Protein AF-A0A2U9IID8-F1 (afdb_monomer)

Structure (mmCIF, N/CA/C/O backbone):
data_AF-A0A2U9IID8-F1
#
_entry.id   AF-A0A2U9IID8-F1
#
loop_
_atom_site.group_PDB
_atom_site.id
_atom_site.type_symbol
_atom_site.label_atom_id
_atom_site.label_alt_id
_atom_site.label_comp_id
_atom_site.label_asym_id
_atom_site.label_entity_id
_atom_site.label_seq_id
_atom_site.pdbx_PDB_ins_code
_atom_site.Cartn_x
_atom_site.Cartn_y
_atom_site.Cartn_z
_atom_site.occupancy
_atom_site.B_iso_or_equiv
_atom_site.auth_seq_id
_atom_site.auth_comp_id
_atom_site.auth_asym_id
_atom_site.auth_atom_id
_atom_site.pdbx_PDB_model_num
ATOM 1 N N . MET A 1 1 ? -48.695 0.916 22.749 1.00 45.62 1 MET A N 1
ATOM 2 C CA . MET A 1 1 ? -47.803 2.057 23.081 1.00 45.62 1 MET A CA 1
ATOM 3 C C . MET A 1 1 ? -46.420 1.644 23.611 1.00 45.62 1 MET A C 1
ATOM 5 O O . MET A 1 1 ? -45.449 2.176 23.096 1.00 45.62 1 MET A O 1
ATOM 9 N N . ARG A 1 2 ? -46.274 0.676 24.539 1.00 39.97 2 ARG A N 1
ATOM 10 C CA . ARG A 1 2 ? -44.946 0.241 25.057 1.00 39.97 2 ARG A CA 1
ATOM 11 C C . ARG A 1 2 ? -44.009 -0.426 24.030 1.00 39.97 2 ARG A C 1
ATOM 13 O O . ARG A 1 2 ? -42.805 -0.228 24.104 1.00 39.97 2 ARG A O 1
ATOM 20 N N . PHE A 1 3 ? -44.540 -1.170 23.057 1.00 30.55 3 PHE A N 1
ATOM 21 C CA . PHE A 1 3 ? -43.719 -1.806 22.011 1.00 30.55 3 PHE A CA 1
ATOM 22 C C . PHE A 1 3 ? -43.076 -0.778 21.071 1.00 30.55 3 PHE A C 1
ATOM 24 O O . PHE A 1 3 ? -41.881 -0.837 20.812 1.00 30.55 3 PHE A O 1
ATOM 31 N N . PHE A 1 4 ? -43.843 0.231 20.646 1.00 31.78 4 PHE A N 1
ATOM 32 C CA . PHE A 1 4 ? -43.347 1.313 19.792 1.00 31.78 4 PHE A CA 1
ATOM 33 C C . PHE A 1 4 ? -42.272 2.162 20.483 1.00 31.78 4 PHE A C 1
ATOM 35 O O . PHE A 1 4 ? -41.324 2.588 19.832 1.00 31.78 4 PHE A O 1
ATOM 42 N N . SER A 1 5 ? -42.376 2.383 21.800 1.00 38.50 5 SER A N 1
ATOM 43 C CA . SER A 1 5 ? -41.350 3.120 22.547 1.00 38.50 5 SER A CA 1
ATOM 44 C C . SER A 1 5 ? -40.053 2.330 22.710 1.00 38.50 5 SER A C 1
ATOM 46 O O . SER A 1 5 ? -38.989 2.927 22.620 1.00 38.50 5 SER A O 1
ATOM 48 N N . VAL A 1 6 ? -40.125 1.008 22.918 1.00 41.75 6 VAL A N 1
ATOM 49 C CA . VAL A 1 6 ? -38.935 0.138 23.005 1.00 41.75 6 VAL A CA 1
ATOM 50 C C . VAL A 1 6 ? -38.262 0.024 21.637 1.00 41.75 6 VAL A C 1
ATOM 52 O O . VAL A 1 6 ? -37.064 0.264 21.529 1.00 41.75 6 VAL A O 1
ATOM 55 N N . PHE A 1 7 ? -39.053 -0.195 20.584 1.00 32.19 7 PHE A N 1
ATOM 56 C CA . PHE A 1 7 ? -38.574 -0.266 19.205 1.00 32.19 7 PHE A CA 1
ATOM 57 C C . PHE A 1 7 ? -37.964 1.064 18.734 1.00 32.19 7 PHE A C 1
ATOM 59 O O . PHE A 1 7 ? -36.899 1.087 18.128 1.00 32.19 7 PHE A O 1
ATOM 66 N N . SER A 1 8 ? -38.575 2.203 19.086 1.00 41.59 8 SER A N 1
ATOM 67 C CA . SER A 1 8 ? -38.009 3.532 18.816 1.00 41.59 8 SER A CA 1
ATOM 68 C C . SER A 1 8 ? -36.680 3.759 19.545 1.00 41.59 8 SER A C 1
ATOM 70 O O . SER A 1 8 ? -35.777 4.388 18.992 1.00 41.59 8 SER A O 1
ATOM 72 N N . LEU A 1 9 ? -36.535 3.244 20.771 1.00 51.62 9 LEU A N 1
ATOM 73 C CA . LEU A 1 9 ? -35.302 3.367 21.550 1.00 51.62 9 LEU A CA 1
ATOM 74 C C . LEU A 1 9 ? -34.178 2.497 20.975 1.00 51.62 9 LEU A C 1
ATOM 76 O O . LEU A 1 9 ? -33.043 2.959 20.880 1.00 51.62 9 LEU A O 1
ATOM 80 N N . GLU A 1 10 ? -34.493 1.271 20.554 1.00 42.72 10 GLU A N 1
ATOM 81 C CA . GLU A 1 10 ? -33.549 0.371 19.883 1.00 42.72 10 GLU A CA 1
ATOM 82 C C . GLU A 1 10 ? -33.130 0.901 18.514 1.00 42.72 10 GLU A C 1
ATOM 84 O O . GLU A 1 10 ? -31.933 0.940 18.233 1.00 42.72 10 GLU A O 1
ATOM 89 N N . ILE A 1 11 ? -34.068 1.414 17.709 1.00 51.94 11 ILE A N 1
ATOM 90 C CA . ILE A 1 11 ? -33.755 2.066 16.431 1.00 51.94 11 ILE A CA 1
ATOM 91 C C . ILE A 1 11 ? -32.861 3.283 16.649 1.00 51.94 11 ILE A C 1
ATOM 93 O O . ILE A 1 11 ? -31.859 3.418 15.958 1.00 51.94 11 ILE A O 1
ATOM 97 N N . LYS A 1 12 ? -33.157 4.154 17.624 1.00 59.59 12 LYS A N 1
ATOM 98 C CA . LYS A 1 12 ? -32.296 5.312 17.927 1.00 59.59 12 LYS A CA 1
ATOM 99 C C . LYS A 1 12 ? -30.887 4.886 18.339 1.00 59.59 12 LYS A C 1
ATOM 101 O O . LYS A 1 12 ? -29.911 5.515 17.932 1.00 59.59 12 LYS A O 1
ATOM 106 N N . ARG A 1 13 ? -30.771 3.808 19.118 1.00 64.19 13 ARG A N 1
ATOM 107 C CA . ARG A 1 13 ? -29.487 3.273 19.580 1.00 64.19 13 ARG A CA 1
ATOM 108 C C . ARG A 1 13 ? -28.684 2.659 18.431 1.00 64.19 13 ARG A C 1
ATOM 110 O O . ARG A 1 13 ? -27.509 2.981 18.284 1.00 64.19 13 ARG A O 1
ATOM 117 N N . LEU A 1 14 ? -29.324 1.862 17.576 1.00 63.16 14 LEU A N 1
ATOM 118 C CA . LEU A 1 14 ? -28.716 1.303 16.366 1.00 63.16 14 LEU A CA 1
ATOM 119 C C . LEU A 1 14 ? -28.328 2.401 15.371 1.00 63.16 14 LEU A C 1
ATOM 121 O O . LEU A 1 14 ? -27.221 2.383 14.849 1.00 63.16 14 LEU A O 1
ATOM 125 N N . PHE A 1 15 ? -29.183 3.403 15.171 1.00 68.69 15 PHE A N 1
ATOM 126 C CA . PHE A 1 15 ? -28.913 4.532 14.282 1.00 68.69 15 PHE A CA 1
ATOM 127 C C . PHE A 1 15 ? -27.682 5.328 14.726 1.00 68.69 15 PHE A C 1
ATOM 129 O O . PHE A 1 15 ? -26.812 5.620 13.911 1.00 68.69 15 PHE A O 1
ATOM 136 N N . SER A 1 16 ? -27.558 5.615 16.028 1.00 73.75 16 SER A N 1
ATOM 137 C CA . SER A 1 16 ? -26.371 6.289 16.570 1.00 73.75 16 SER A CA 1
ATOM 138 C C . SER A 1 16 ? -25.085 5.483 16.359 1.00 73.75 16 SER A C 1
ATOM 140 O O . SER A 1 16 ? -24.035 6.052 16.087 1.00 73.75 16 SER A O 1
ATOM 142 N N . LEU A 1 17 ? -25.174 4.154 16.414 1.00 77.19 17 LEU A N 1
ATOM 143 C CA . LEU A 1 17 ? -24.052 3.249 16.198 1.00 77.19 17 LEU A CA 1
ATOM 144 C C . LEU A 1 17 ? -23.648 3.208 14.719 1.00 77.19 17 LEU A C 1
ATOM 146 O O . LEU A 1 17 ? -22.472 3.383 14.409 1.00 77.19 17 LEU A O 1
ATOM 150 N N . PHE A 1 18 ? -24.613 3.066 13.807 1.00 82.94 18 PHE A N 1
ATOM 151 C CA . PHE A 1 18 ? -24.363 3.144 12.365 1.00 82.94 18 PHE A CA 1
ATOM 152 C C . PHE A 1 18 ? -23.758 4.486 11.961 1.00 82.94 18 PHE A C 1
ATOM 154 O O . PHE A 1 18 ? -22.828 4.520 11.160 1.00 82.94 18 PHE A O 1
ATOM 161 N N . PHE A 1 19 ? -24.234 5.582 12.551 1.00 87.44 19 PHE A N 1
ATOM 162 C CA . PHE A 1 19 ? -23.692 6.913 12.306 1.00 87.44 19 PHE A CA 1
ATOM 163 C C . PHE A 1 19 ? -22.214 7.023 12.711 1.00 87.44 19 PHE A C 1
ATOM 165 O O . PHE A 1 19 ? -21.408 7.545 11.946 1.00 87.44 19 PHE A O 1
ATOM 172 N N . LEU A 1 20 ? -21.827 6.480 13.870 1.00 88.12 20 LEU A N 1
ATOM 173 C CA . LEU A 1 20 ? -20.429 6.495 14.318 1.00 88.12 20 LEU A CA 1
ATOM 174 C C . LEU A 1 20 ? -19.524 5.625 13.434 1.00 88.12 20 LEU A C 1
ATOM 176 O O . LEU A 1 20 ? -18.412 6.042 13.111 1.00 88.12 20 LEU A O 1
ATOM 180 N N . ILE A 1 21 ? -20.002 4.454 12.999 1.00 89.38 21 ILE A N 1
ATOM 181 C CA . ILE A 1 21 ? -19.277 3.610 12.035 1.00 89.38 21 ILE A CA 1
ATOM 182 C C . ILE A 1 21 ? -19.110 4.353 10.703 1.00 89.38 21 ILE A C 1
ATOM 184 O O . ILE A 1 21 ? -18.014 4.381 10.149 1.00 89.38 21 ILE A O 1
ATOM 188 N N . ALA A 1 22 ? -20.163 5.010 10.212 1.00 90.94 22 ALA A N 1
ATOM 189 C CA . ALA A 1 22 ? -20.106 5.784 8.977 1.00 90.94 22 ALA A CA 1
ATOM 190 C C . ALA A 1 22 ? -19.096 6.939 9.066 1.00 90.94 22 ALA A C 1
ATOM 192 O O . ALA A 1 22 ? -18.337 7.143 8.123 1.00 90.94 22 ALA A O 1
ATOM 193 N N . ILE A 1 23 ? -19.025 7.648 10.201 1.00 92.75 23 ILE A N 1
ATOM 194 C CA . ILE A 1 23 ? -18.003 8.684 10.430 1.00 92.75 23 ILE A CA 1
ATOM 195 C C . ILE A 1 23 ? -16.596 8.084 10.377 1.00 92.75 23 ILE A C 1
ATOM 197 O O . ILE A 1 23 ? -15.721 8.636 9.716 1.00 92.75 23 ILE A O 1
ATOM 201 N N . SER A 1 24 ? -16.377 6.957 11.057 1.00 93.06 24 SER A N 1
ATOM 202 C CA . SER A 1 24 ? -15.081 6.272 11.072 1.00 93.06 24 SER A CA 1
ATOM 203 C C . SER A 1 24 ? -14.619 5.900 9.658 1.00 93.06 24 SER A C 1
ATOM 205 O O . SER A 1 24 ? -13.489 6.199 9.267 1.00 93.06 24 SER A O 1
ATOM 207 N N . ILE A 1 25 ? -15.521 5.326 8.858 1.00 93.81 25 ILE A N 1
ATOM 208 C CA . ILE A 1 25 ? -15.263 4.982 7.456 1.00 93.81 25 ILE A CA 1
ATOM 209 C C . ILE A 1 25 ? -15.004 6.241 6.623 1.00 93.81 25 ILE A C 1
ATOM 211 O O . ILE A 1 25 ? -14.035 6.280 5.871 1.00 93.81 25 ILE A O 1
ATOM 215 N N . LEU A 1 26 ? -15.829 7.281 6.769 1.00 94.00 26 LEU A N 1
ATOM 216 C CA . LEU A 1 26 ? -15.693 8.527 6.014 1.00 94.00 26 LEU A CA 1
ATOM 217 C C . LEU A 1 26 ? -14.331 9.186 6.244 1.00 94.00 26 LEU A C 1
ATOM 219 O O . LEU A 1 26 ? -13.694 9.631 5.289 1.00 94.00 26 LEU A O 1
ATOM 223 N N . VAL A 1 27 ? -13.866 9.224 7.495 1.00 92.19 27 VAL A N 1
ATOM 224 C CA . VAL A 1 27 ? -12.545 9.764 7.833 1.00 92.19 27 VAL A CA 1
ATOM 225 C C . VAL A 1 27 ? -11.443 8.913 7.206 1.00 92.19 27 VAL A C 1
ATOM 227 O O . VAL A 1 27 ? -10.535 9.468 6.593 1.00 92.19 27 VAL A O 1
ATOM 230 N N . ALA A 1 28 ? -11.540 7.584 7.289 1.00 91.38 28 ALA A N 1
ATOM 231 C CA . ALA A 1 28 ? -10.557 6.691 6.680 1.00 91.38 28 ALA A CA 1
ATOM 232 C C . ALA A 1 28 ? -10.477 6.854 5.156 1.00 91.38 28 ALA A C 1
ATOM 234 O O . ALA A 1 28 ? -9.380 6.992 4.624 1.00 91.38 28 ALA A O 1
ATOM 235 N N . VAL A 1 29 ? -11.622 6.907 4.467 1.00 90.50 29 VAL A N 1
ATOM 236 C CA . VAL A 1 29 ? -11.690 7.151 3.017 1.00 90.50 29 VAL A CA 1
ATOM 237 C C . VAL A 1 29 ? -11.086 8.509 2.672 1.00 90.50 29 VAL A C 1
ATOM 239 O O . VAL A 1 29 ? -10.240 8.585 1.788 1.00 90.50 29 VAL A O 1
ATOM 242 N N . SER A 1 30 ? -11.466 9.567 3.394 1.00 89.81 30 SER A N 1
ATOM 243 C CA . SER A 1 30 ? -10.965 10.922 3.131 1.00 89.81 30 SER A CA 1
ATOM 244 C C . SER A 1 30 ? -9.445 10.994 3.282 1.00 89.81 30 SER A C 1
ATOM 246 O O . SER A 1 30 ? -8.763 11.552 2.429 1.00 89.81 30 SER A O 1
ATOM 248 N N . LEU A 1 31 ? -8.899 10.389 4.342 1.00 86.88 31 LEU A N 1
ATOM 249 C CA . LEU A 1 31 ? -7.457 10.362 4.584 1.00 86.88 31 LEU A CA 1
ATOM 250 C C . LEU A 1 31 ? -6.710 9.464 3.595 1.00 86.88 31 LEU A C 1
ATOM 252 O O . LEU A 1 31 ? -5.600 9.794 3.199 1.00 86.88 31 LEU A O 1
ATOM 256 N N . ALA A 1 32 ? -7.304 8.348 3.174 1.00 82.19 32 ALA A N 1
ATOM 257 C CA . ALA A 1 32 ? -6.694 7.467 2.185 1.00 82.19 32 ALA A CA 1
ATOM 258 C C . ALA A 1 32 ? -6.644 8.111 0.787 1.00 82.19 32 ALA A C 1
ATOM 260 O O . ALA A 1 32 ? -5.677 7.923 0.045 1.00 82.19 32 ALA A O 1
ATOM 261 N N . GLN A 1 33 ? -7.669 8.900 0.453 1.00 80.38 33 GLN A N 1
ATOM 262 C CA . GLN A 1 33 ? -7.765 9.640 -0.805 1.00 80.38 33 GLN A CA 1
ATOM 263 C C . GLN A 1 33 ? -6.805 10.829 -0.881 1.00 80.38 33 GLN A C 1
ATOM 265 O O . GLN A 1 33 ? -6.392 11.203 -1.980 1.00 80.38 33 GLN A O 1
ATOM 270 N N . LEU A 1 34 ? -6.392 11.392 0.260 1.00 71.25 34 LEU A N 1
ATOM 271 C CA . LEU A 1 34 ? -5.311 12.374 0.287 1.00 71.25 34 LEU A CA 1
ATOM 272 C C . LEU A 1 34 ? -4.038 11.719 -0.268 1.00 71.25 34 LEU A C 1
ATOM 274 O O . LEU A 1 34 ? -3.495 10.774 0.309 1.00 71.25 34 LEU A O 1
ATOM 278 N N . HIS A 1 35 ? -3.586 12.240 -1.411 1.00 63.69 35 HIS A N 1
ATOM 279 C CA . HIS A 1 35 ? -2.421 11.766 -2.162 1.00 63.69 35 HIS A CA 1
ATOM 280 C C . HIS A 1 35 ? -2.554 10.349 -2.736 1.00 63.69 35 HIS A C 1
ATOM 282 O O . HIS A 1 35 ? -1.550 9.673 -2.917 1.00 63.69 35 HIS A O 1
ATOM 288 N N . SER A 1 36 ? -3.774 9.889 -3.048 1.00 61.84 36 SER A N 1
ATOM 289 C CA . SER A 1 36 ? -3.944 8.648 -3.815 1.00 61.84 36 SER A CA 1
ATOM 290 C C . SER A 1 36 ? -3.225 8.759 -5.164 1.00 61.84 36 SER A C 1
ATOM 292 O O . SER A 1 36 ? -3.633 9.573 -5.993 1.00 61.84 36 SER A O 1
ATOM 294 N N . PRO A 1 37 ? -2.163 7.976 -5.385 1.00 62.06 37 PRO A N 1
ATOM 295 C CA . PRO A 1 37 ? -1.395 8.061 -6.611 1.00 62.06 37 PRO A CA 1
ATOM 296 C C . PRO A 1 37 ? -2.156 7.446 -7.769 1.00 62.06 37 PRO A C 1
ATOM 298 O O . PRO A 1 37 ? -2.833 6.427 -7.610 1.00 62.06 37 PRO A O 1
ATOM 301 N N . SER A 1 38 ? -2.029 8.047 -8.946 1.00 72.75 38 SER A N 1
ATOM 302 C CA . SER A 1 38 ? -2.730 7.552 -10.124 1.00 72.75 38 SER A CA 1
ATOM 303 C C . SER A 1 38 ? -1.977 6.417 -10.820 1.00 72.75 38 SER A C 1
ATOM 305 O O . SER A 1 38 ? -2.625 5.525 -11.370 1.00 72.75 38 SER A O 1
ATOM 307 N N . PHE A 1 39 ? -0.638 6.384 -10.741 1.00 88.00 39 PHE A N 1
ATOM 308 C CA . PHE A 1 39 ? 0.168 5.286 -11.284 1.00 88.00 39 PHE A CA 1
ATOM 309 C C . PHE A 1 39 ? 1.608 5.246 -10.747 1.00 88.00 39 PHE A C 1
ATOM 311 O O . PHE A 1 39 ? 2.088 6.173 -10.111 1.00 88.00 39 PHE A O 1
ATOM 318 N N . ASN A 1 40 ? 2.300 4.146 -11.023 1.00 90.81 40 ASN A N 1
ATOM 319 C CA . ASN A 1 40 ? 3.734 3.943 -10.846 1.00 90.81 40 ASN A CA 1
ATOM 320 C C . ASN A 1 40 ? 4.326 3.464 -12.171 1.00 90.81 40 ASN A C 1
ATOM 322 O O . ASN A 1 40 ? 3.590 3.021 -13.055 1.00 90.81 40 ASN A O 1
ATOM 326 N N . ILE A 1 41 ? 5.649 3.504 -12.312 1.00 94.00 41 ILE A N 1
ATOM 327 C CA . ILE A 1 41 ? 6.312 3.038 -13.523 1.00 94.00 41 ILE A CA 1
ATOM 328 C C . ILE A 1 41 ? 7.648 2.362 -13.256 1.00 94.00 41 ILE A C 1
ATOM 330 O O . ILE A 1 41 ? 8.440 2.795 -12.423 1.00 94.00 41 ILE A O 1
ATOM 334 N N . VAL A 1 42 ? 7.915 1.315 -14.031 1.00 95.94 42 VAL A N 1
ATOM 335 C CA . VAL A 1 42 ? 9.246 0.736 -14.195 1.00 9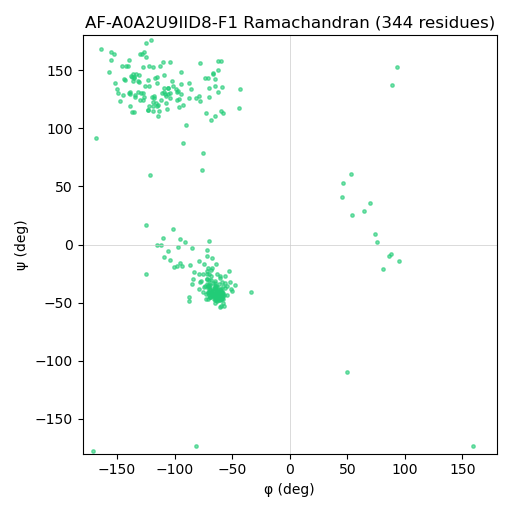5.94 42 VAL A CA 1
ATOM 336 C C . VAL A 1 42 ? 9.580 0.634 -15.673 1.00 95.94 42 VAL A C 1
ATOM 338 O O . VAL A 1 42 ? 8.692 0.491 -16.518 1.00 95.94 42 VAL A O 1
ATOM 341 N N . GLY A 1 43 ? 10.863 0.668 -15.996 1.00 95.88 43 GLY A N 1
ATOM 342 C CA . GLY A 1 43 ? 11.285 0.446 -17.361 1.00 95.88 43 GLY A CA 1
ATOM 343 C C . GLY A 1 43 ? 12.779 0.291 -17.537 1.00 95.88 43 GLY A C 1
ATOM 344 O O . GLY A 1 43 ? 13.569 0.251 -16.592 1.00 95.88 43 GLY A O 1
ATOM 345 N N . VAL A 1 44 ? 13.123 0.140 -18.802 1.00 95.31 44 VAL A N 1
ATOM 346 C CA . VAL A 1 44 ? 14.414 -0.255 -19.324 1.00 95.31 44 VAL A CA 1
ATOM 347 C C . VAL A 1 44 ? 14.745 0.643 -20.501 1.00 95.31 44 VAL A C 1
ATOM 349 O O . VAL A 1 44 ? 13.891 0.927 -21.339 1.00 95.31 44 VAL A O 1
ATOM 352 N N . ILE A 1 45 ? 16.012 1.020 -20.587 1.00 94.75 45 ILE A N 1
ATOM 353 C CA . ILE A 1 45 ? 16.614 1.676 -21.735 1.00 94.75 45 ILE A CA 1
ATOM 354 C C . ILE A 1 45 ? 17.797 0.809 -22.163 1.00 94.75 45 ILE A C 1
ATOM 356 O O . ILE A 1 45 ? 18.749 0.638 -21.399 1.00 94.75 45 ILE A O 1
ATOM 360 N N . ALA A 1 46 ? 17.726 0.245 -23.363 1.00 92.81 46 ALA A N 1
ATOM 361 C CA . ALA A 1 46 ? 18.800 -0.514 -23.982 1.00 92.81 46 ALA A CA 1
ATOM 362 C C . ALA A 1 46 ? 19.410 0.304 -25.125 1.00 92.81 46 ALA A C 1
ATOM 364 O O . ALA A 1 46 ? 18.707 0.787 -26.011 1.00 92.81 46 ALA A O 1
ATOM 365 N N . CYS A 1 47 ? 20.728 0.460 -25.102 1.00 90.56 47 CYS A N 1
ATOM 366 C CA . CYS A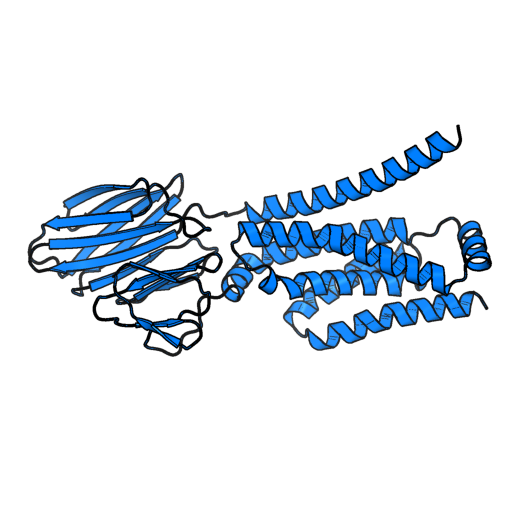 1 47 ? 21.479 1.195 -26.109 1.00 90.56 47 CYS A CA 1
ATOM 367 C C . CYS A 1 47 ? 22.235 0.220 -27.007 1.00 90.56 47 CYS A C 1
ATOM 369 O O . CYS A 1 47 ? 22.908 -0.701 -26.538 1.00 90.56 47 CYS A O 1
ATOM 371 N N . SER A 1 48 ? 22.154 0.470 -28.306 1.00 89.31 48 SER A N 1
ATOM 372 C CA . SER A 1 48 ? 22.929 -0.198 -29.347 1.00 89.31 48 SER A CA 1
ATOM 373 C C . SER A 1 48 ? 23.676 0.848 -30.177 1.00 89.31 48 SER A C 1
ATOM 375 O O . SER A 1 48 ? 23.467 2.049 -30.001 1.00 89.31 48 SER A O 1
ATOM 377 N N . SER A 1 49 ? 24.539 0.413 -31.096 1.00 85.88 49 SER A N 1
ATOM 378 C CA . SER A 1 49 ? 25.190 1.324 -32.050 1.00 85.88 49 SER A CA 1
ATOM 379 C C . SER A 1 49 ? 24.195 2.071 -32.940 1.00 85.88 49 SER A C 1
ATOM 381 O O . SER A 1 49 ? 24.495 3.180 -33.381 1.00 85.88 49 SER A O 1
ATOM 383 N N . ASP A 1 50 ? 23.025 1.471 -33.169 1.00 86.38 50 ASP A N 1
ATOM 384 C CA . ASP A 1 50 ? 22.077 1.876 -34.209 1.00 86.38 50 ASP A CA 1
ATOM 385 C C . ASP A 1 50 ? 20.853 2.607 -33.631 1.00 86.38 50 ASP A C 1
ATOM 387 O O . ASP A 1 50 ? 19.996 3.102 -34.367 1.00 86.38 50 ASP A O 1
ATOM 391 N N . GLY A 1 51 ? 20.752 2.679 -32.302 1.00 90.56 51 GLY A N 1
ATOM 392 C CA . GLY A 1 51 ? 19.690 3.403 -31.625 1.00 90.56 51 GLY A CA 1
ATOM 393 C C . GLY A 1 51 ? 19.454 2.978 -30.187 1.00 90.56 51 GLY A C 1
ATOM 394 O O . GLY A 1 51 ? 20.182 2.166 -29.605 1.00 90.56 51 GLY A O 1
ATOM 395 N N . VAL A 1 52 ? 18.394 3.555 -29.632 1.00 93.12 52 VAL A N 1
ATOM 396 C CA . VAL A 1 52 ? 17.964 3.379 -28.246 1.00 93.12 52 VAL A CA 1
ATOM 397 C C . VAL A 1 52 ? 16.592 2.717 -28.230 1.00 93.12 52 VAL A C 1
ATOM 399 O O . VAL A 1 52 ? 15.628 3.246 -28.786 1.00 93.12 52 VAL A O 1
ATOM 402 N N . GLU A 1 53 ? 16.499 1.562 -27.583 1.00 94.44 53 GLU A N 1
ATOM 403 C CA . GLU A 1 53 ? 15.250 0.861 -27.306 1.00 94.44 53 GLU A CA 1
ATOM 404 C C . GLU A 1 53 ? 14.794 1.173 -25.882 1.00 94.44 53 GLU A C 1
ATOM 406 O O . GLU A 1 53 ? 15.566 1.094 -24.928 1.00 94.44 53 GLU A O 1
ATOM 411 N N . ILE A 1 54 ? 13.528 1.539 -25.730 1.00 94.56 54 ILE A N 1
ATOM 412 C CA . ILE A 1 54 ? 12.941 1.908 -24.448 1.00 94.56 54 ILE A CA 1
ATOM 413 C C . ILE A 1 54 ? 11.686 1.077 -24.263 1.00 94.56 54 ILE A C 1
ATOM 415 O O . ILE A 1 54 ? 10.778 1.102 -25.098 1.00 94.56 54 ILE A O 1
ATOM 419 N N . VAL A 1 55 ? 11.645 0.363 -23.146 1.00 95.00 55 VAL A N 1
ATOM 420 C CA . VAL A 1 55 ? 10.521 -0.482 -22.750 1.00 95.00 55 VAL A CA 1
ATOM 421 C C . VAL A 1 55 ? 10.081 -0.059 -21.366 1.00 95.00 55 VAL A C 1
ATOM 423 O O . VAL A 1 55 ? 10.914 0.132 -20.483 1.00 95.00 55 VAL A O 1
ATOM 426 N N . GLY A 1 56 ? 8.784 0.056 -21.137 1.00 95.81 56 GLY A N 1
ATOM 427 C CA . GLY A 1 56 ? 8.284 0.338 -19.803 1.00 95.81 56 GLY A CA 1
ATOM 428 C C . GLY A 1 56 ? 6.884 -0.187 -19.572 1.00 95.81 56 GLY A C 1
ATOM 429 O O . GLY A 1 56 ? 6.154 -0.543 -20.500 1.00 95.81 56 GLY A O 1
ATOM 430 N N . TYR A 1 57 ? 6.539 -0.240 -18.294 1.00 96.06 57 TYR A N 1
ATOM 431 C CA . TYR A 1 57 ? 5.227 -0.620 -17.814 1.00 96.06 57 TYR A CA 1
ATOM 432 C C . TYR A 1 57 ? 4.801 0.353 -16.723 1.00 96.06 57 TYR A C 1
ATOM 434 O O . TYR A 1 57 ? 5.425 0.410 -15.660 1.00 96.06 57 TYR A O 1
ATOM 442 N N . GLY A 1 58 ? 3.761 1.136 -17.004 1.00 94.44 58 GLY A N 1
ATOM 443 C CA . GLY A 1 58 ? 3.081 1.950 -16.003 1.00 94.44 58 GLY A CA 1
ATOM 444 C C . GLY A 1 58 ? 1.812 1.268 -15.511 1.00 94.44 58 GLY A C 1
ATOM 445 O O . GLY A 1 58 ? 1.025 0.751 -16.303 1.00 94.44 58 GLY A O 1
ATOM 446 N N . PHE A 1 59 ? 1.617 1.255 -14.199 1.00 91.94 59 PHE A N 1
ATOM 447 C CA . PHE A 1 59 ? 0.583 0.467 -13.537 1.00 91.94 59 PHE A CA 1
ATOM 448 C C . PHE A 1 59 ? 0.016 1.186 -12.313 1.00 91.94 59 PHE A C 1
ATOM 450 O O . PHE A 1 59 ? 0.685 2.013 -11.699 1.00 91.94 59 PHE A O 1
ATOM 457 N N . ASN A 1 60 ? -1.226 0.875 -11.956 1.00 86.94 60 ASN A N 1
ATOM 458 C CA . ASN A 1 60 ? -1.910 1.425 -10.790 1.00 86.94 60 ASN A CA 1
ATOM 459 C C . ASN A 1 60 ? -1.517 0.698 -9.490 1.00 86.94 60 ASN A C 1
ATOM 461 O O . ASN A 1 60 ? -0.650 -0.179 -9.466 1.00 86.94 60 ASN A O 1
ATOM 465 N N . PHE A 1 61 ? -2.195 1.044 -8.395 1.00 79.06 61 PHE A N 1
ATOM 466 C CA . PHE A 1 61 ? -1.971 0.425 -7.091 1.00 79.06 61 PHE A CA 1
ATOM 467 C C . PHE A 1 61 ? -2.398 -1.065 -7.006 1.00 79.06 61 PHE A C 1
ATOM 469 O O . PHE A 1 61 ? -2.073 -1.746 -6.040 1.00 79.06 61 PHE A O 1
ATOM 476 N N . ASP A 1 62 ? -3.121 -1.594 -7.995 1.00 79.25 62 ASP A N 1
ATOM 477 C CA . ASP A 1 62 ? -3.467 -3.020 -8.090 1.00 79.25 62 ASP A CA 1
ATOM 478 C C . ASP A 1 62 ? -2.476 -3.797 -8.980 1.00 79.25 62 ASP A C 1
ATOM 480 O O . ASP A 1 62 ? -2.684 -4.975 -9.273 1.00 79.25 62 ASP A O 1
ATOM 484 N N . GLY A 1 63 ? -1.411 -3.145 -9.464 1.00 82.12 63 GLY A N 1
ATOM 485 C CA . GLY A 1 63 ? -0.464 -3.730 -10.418 1.00 82.12 63 GLY A CA 1
ATOM 486 C C . GLY A 1 63 ? -1.010 -3.844 -11.847 1.00 82.12 63 GLY A C 1
ATOM 487 O O . GLY A 1 63 ? -0.364 -4.450 -12.707 1.00 82.12 63 GLY A O 1
ATOM 488 N N . GLN A 1 64 ? -2.179 -3.259 -12.123 1.00 88.50 64 GLN A N 1
ATOM 489 C CA . GLN A 1 64 ? -2.828 -3.276 -13.433 1.00 88.50 64 GLN A CA 1
ATOM 490 C C . GLN A 1 64 ? -2.337 -2.118 -14.298 1.00 88.50 64 GLN A C 1
ATOM 492 O O . GLN A 1 64 ? -2.182 -0.995 -13.821 1.00 88.50 64 GLN A O 1
ATOM 497 N N . GLY A 1 65 ? -2.116 -2.382 -15.582 1.00 90.81 65 GLY A N 1
ATOM 498 C CA . GLY A 1 65 ? -1.625 -1.383 -16.522 1.00 90.81 65 GLY A CA 1
ATOM 499 C C . GLY A 1 65 ? -2.614 -0.238 -16.733 1.00 90.81 65 GLY A C 1
ATOM 500 O O . GLY A 1 65 ? -3.812 -0.473 -16.888 1.00 90.81 65 GLY A O 1
ATOM 501 N N . VAL A 1 66 ? -2.113 0.998 -16.758 1.00 92.44 66 VAL A N 1
ATOM 502 C CA . VAL A 1 66 ? -2.931 2.213 -16.938 1.00 92.44 66 VAL A CA 1
ATOM 503 C C . VAL A 1 66 ? -2.692 2.871 -18.299 1.00 92.44 66 VAL A C 1
ATOM 505 O O . VAL A 1 66 ? -1.624 2.694 -18.877 1.00 92.44 66 VAL A O 1
ATOM 508 N N . PRO A 1 67 ? -3.629 3.669 -18.833 1.00 93.56 67 PRO A N 1
ATOM 509 C CA . PRO A 1 67 ? -3.370 4.451 -20.036 1.00 93.56 67 PRO A CA 1
ATOM 510 C C . PRO A 1 67 ? -2.241 5.474 -19.830 1.00 93.56 67 PRO A C 1
ATOM 512 O O . PRO A 1 67 ? -2.255 6.226 -18.856 1.00 93.56 67 PRO A O 1
ATOM 515 N N . LEU A 1 68 ? -1.275 5.528 -20.748 1.00 94.94 68 LEU A N 1
ATOM 516 C CA . LEU A 1 68 ? -0.106 6.405 -20.674 1.00 94.94 68 LEU A CA 1
ATOM 517 C C . LEU A 1 68 ? 0.099 7.164 -21.983 1.00 94.94 68 LEU A C 1
ATOM 519 O O . LEU A 1 68 ? -0.071 6.614 -23.070 1.00 94.94 68 LEU A O 1
ATOM 523 N N . THR A 1 69 ? 0.585 8.396 -21.872 1.00 95.88 69 THR A N 1
ATOM 524 C CA . THR A 1 69 ? 1.252 9.108 -22.967 1.00 95.88 69 THR A CA 1
ATOM 525 C C . THR A 1 69 ? 2.711 9.318 -22.589 1.00 95.88 69 THR A C 1
ATOM 527 O O . THR A 1 69 ? 3.011 9.937 -21.571 1.00 95.88 69 THR A O 1
ATOM 530 N N . VAL A 1 70 ? 3.621 8.776 -23.391 1.00 96.50 70 VAL A N 1
ATOM 531 C CA . VAL A 1 70 ? 5.065 8.784 -23.151 1.00 96.50 70 VAL A CA 1
ATOM 532 C C . VAL A 1 70 ? 5.737 9.640 -24.216 1.00 96.50 70 VAL A C 1
ATOM 534 O O . VAL A 1 70 ? 5.743 9.273 -25.389 1.00 96.50 70 VAL A O 1
ATOM 537 N N . ASN A 1 71 ? 6.334 10.754 -23.805 1.00 96.38 71 ASN A N 1
ATOM 538 C CA . ASN A 1 71 ? 7.108 11.642 -24.665 1.00 96.38 71 ASN A CA 1
ATOM 539 C C . ASN A 1 71 ? 8.590 11.463 -24.354 1.00 96.38 71 ASN A C 1
ATOM 541 O O . ASN A 1 71 ? 9.042 11.749 -23.247 1.00 96.38 71 ASN A O 1
ATOM 545 N N . ILE A 1 72 ? 9.350 10.993 -25.330 1.00 95.88 72 ILE A N 1
ATOM 546 C CA . ILE A 1 72 ? 10.785 10.767 -25.204 1.00 95.88 72 ILE A CA 1
ATOM 547 C C . ILE A 1 72 ? 11.520 11.801 -26.039 1.00 95.88 72 ILE A C 1
ATOM 549 O O . ILE A 1 72 ? 11.163 12.027 -27.193 1.00 95.88 72 ILE A O 1
ATOM 553 N N . SER A 1 73 ? 12.560 12.387 -25.458 1.00 93.50 73 SER A N 1
ATOM 554 C CA . SER A 1 73 ? 13.474 13.320 -26.105 1.00 93.50 73 SER A CA 1
ATOM 555 C C . SER A 1 73 ? 14.912 12.841 -25.927 1.00 93.50 73 SER A C 1
ATOM 557 O O . SER A 1 73 ? 15.342 12.611 -24.796 1.00 93.50 73 SER A O 1
ATOM 559 N N . ILE A 1 74 ? 15.655 12.715 -27.029 1.00 92.56 74 ILE A N 1
ATOM 560 C CA . ILE A 1 74 ? 17.093 12.404 -27.046 1.00 92.56 74 ILE A CA 1
ATOM 561 C C . ILE A 1 74 ? 17.751 13.283 -28.109 1.00 92.56 74 ILE A C 1
ATOM 563 O O . ILE A 1 74 ? 17.379 13.195 -29.275 1.00 92.56 74 ILE A O 1
ATOM 567 N N . ASP A 1 75 ? 18.693 14.143 -27.714 1.00 85.25 75 ASP A N 1
ATOM 568 C CA . ASP A 1 75 ? 19.484 15.002 -28.616 1.00 85.25 75 ASP A CA 1
ATOM 569 C C . ASP A 1 75 ? 18.661 15.730 -29.703 1.00 85.25 75 ASP A C 1
ATOM 571 O O . ASP A 1 75 ? 19.047 15.827 -30.865 1.00 85.25 75 ASP A O 1
ATOM 575 N N . GLY A 1 76 ? 17.484 16.238 -29.322 1.00 81.38 76 GLY A N 1
ATOM 576 C CA . GLY A 1 76 ? 16.570 16.959 -30.217 1.00 81.38 76 GLY A CA 1
ATOM 577 C C . GLY A 1 76 ? 15.603 16.075 -31.015 1.00 81.38 76 GLY A C 1
ATOM 578 O O . GLY A 1 76 ? 14.647 16.599 -31.586 1.00 81.38 76 GLY A O 1
ATOM 579 N N . ILE A 1 77 ? 15.775 14.751 -31.014 1.00 89.31 77 ILE A N 1
ATOM 580 C CA . ILE A 1 77 ? 14.802 13.802 -31.565 1.00 89.31 77 ILE A CA 1
ATOM 581 C C . ILE A 1 77 ? 13.708 13.566 -30.531 1.00 89.31 77 ILE A C 1
ATOM 583 O O . ILE A 1 77 ? 13.985 13.180 -29.395 1.00 89.31 77 ILE A O 1
ATOM 587 N N . GLN A 1 78 ? 12.456 13.762 -30.941 1.00 91.69 78 GLN A N 1
ATOM 588 C CA . GLN A 1 78 ? 11.287 13.549 -30.097 1.00 91.69 78 GLN A CA 1
ATOM 589 C C . GLN A 1 78 ? 10.424 12.411 -30.630 1.00 91.69 78 GLN A C 1
ATOM 591 O O . GLN A 1 78 ? 10.182 12.301 -31.833 1.00 91.69 78 GLN A O 1
ATOM 596 N N . LYS A 1 79 ? 9.920 11.576 -29.722 1.00 94.44 79 LYS A N 1
ATOM 597 C CA . LYS A 1 79 ? 8.991 10.497 -30.049 1.00 94.44 79 LYS A CA 1
ATOM 598 C C . LYS A 1 79 ? 7.901 10.391 -28.997 1.00 94.44 79 LYS A C 1
ATOM 600 O O . LYS A 1 79 ? 8.189 10.323 -27.808 1.00 94.44 79 LYS A O 1
ATOM 605 N N . THR A 1 80 ? 6.654 10.353 -29.451 1.00 95.31 80 THR A N 1
ATOM 606 C CA . THR A 1 80 ? 5.479 10.167 -28.593 1.00 95.31 80 THR A CA 1
ATOM 607 C C . THR A 1 80 ? 4.930 8.758 -28.773 1.00 95.31 80 THR A C 1
ATOM 609 O O . THR A 1 80 ? 4.800 8.283 -29.901 1.00 95.31 80 THR A O 1
ATOM 612 N N . VAL A 1 81 ? 4.607 8.090 -27.669 1.00 95.81 81 VAL A N 1
ATOM 613 C CA . VAL A 1 81 ? 3.975 6.769 -27.641 1.00 95.81 81 VAL A CA 1
ATOM 614 C C . VAL A 1 81 ? 2.740 6.848 -26.759 1.00 95.81 81 VAL A C 1
ATOM 616 O O . VAL A 1 81 ? 2.811 7.330 -25.633 1.00 95.81 81 VAL A O 1
ATOM 619 N N . VAL A 1 82 ? 1.610 6.356 -27.257 1.00 94.69 82 VAL A N 1
ATOM 620 C CA . VAL A 1 82 ? 0.374 6.245 -26.479 1.00 94.69 82 VAL A CA 1
ATOM 621 C C . VAL A 1 82 ? 0.132 4.771 -26.188 1.00 94.69 82 VAL A C 1
ATOM 623 O O . VAL A 1 82 ? 0.188 3.940 -27.094 1.00 94.69 82 VAL A O 1
ATOM 626 N N . SER A 1 83 ? -0.114 4.448 -24.924 1.00 94.12 83 SER A N 1
ATOM 627 C CA . SER A 1 83 ? -0.430 3.100 -24.464 1.00 94.12 83 SER A CA 1
ATOM 628 C C . SER A 1 83 ? -1.776 3.096 -23.761 1.00 94.12 83 SER A C 1
ATOM 630 O O . SER A 1 83 ? -2.046 3.961 -22.937 1.00 94.12 83 SER A O 1
ATOM 632 N N . ASN A 1 84 ? -2.606 2.095 -24.045 1.00 92.31 84 ASN A N 1
ATOM 633 C CA . ASN A 1 84 ? -3.897 1.919 -23.373 1.00 92.31 84 ASN A CA 1
ATOM 634 C C . ASN A 1 84 ? -3.818 0.945 -22.189 1.00 92.31 84 ASN A C 1
ATOM 636 O O . ASN A 1 84 ? -4.738 0.895 -21.381 1.00 92.31 84 ASN A O 1
ATOM 640 N N . ASN A 1 85 ? -2.749 0.151 -22.101 1.00 91.62 85 ASN A N 1
ATOM 641 C CA . ASN A 1 85 ? -2.605 -0.961 -21.157 1.00 91.62 85 ASN A CA 1
ATOM 642 C C . ASN A 1 85 ? -1.342 -0.840 -20.289 1.00 91.62 85 ASN A C 1
ATOM 644 O O . ASN A 1 85 ? -0.872 -1.836 -19.745 1.00 91.62 85 ASN A O 1
ATOM 648 N N . GLY A 1 86 ? -0.732 0.342 -20.227 1.00 92.31 86 GLY A N 1
ATOM 649 C CA . GLY A 1 86 ? 0.465 0.616 -19.435 1.00 92.31 86 GLY A CA 1
ATOM 650 C C . GLY A 1 86 ? 1.780 0.182 -20.067 1.00 92.31 86 GLY A C 1
ATOM 651 O O . GLY A 1 86 ? 2.826 0.711 -19.702 1.00 92.31 86 GLY A O 1
ATOM 652 N N . THR A 1 87 ? 1.761 -0.751 -21.020 1.00 94.94 87 THR A N 1
ATOM 653 C CA . THR A 1 87 ? 2.978 -1.229 -21.688 1.00 94.94 87 THR A CA 1
ATOM 654 C C . THR A 1 87 ? 3.347 -0.336 -22.861 1.00 94.94 87 THR A C 1
ATOM 656 O O . THR A 1 87 ? 2.493 -0.001 -23.683 1.00 94.94 87 THR A O 1
ATOM 659 N N . PHE A 1 88 ? 4.617 0.031 -22.977 1.00 94.56 88 PHE A N 1
ATOM 660 C CA . PHE A 1 88 ? 5.134 0.709 -24.158 1.00 94.56 88 PHE A CA 1
ATOM 661 C C . PHE A 1 88 ? 6.497 0.150 -24.543 1.00 94.56 88 PHE A C 1
ATOM 663 O O . PHE A 1 88 ? 7.303 -0.227 -23.693 1.00 94.56 88 PHE A O 1
ATOM 670 N N . LEU A 1 89 ? 6.732 0.111 -25.848 1.00 94.75 89 LEU A N 1
ATOM 671 C CA . LEU A 1 89 ? 7.974 -0.308 -26.471 1.00 94.75 89 LEU A CA 1
ATOM 672 C C . LEU A 1 89 ? 8.246 0.653 -27.618 1.00 94.75 89 LEU A C 1
ATOM 674 O O . LEU A 1 89 ? 7.371 0.907 -28.448 1.00 94.75 89 LEU A O 1
ATOM 678 N N . THR A 1 90 ? 9.452 1.197 -27.673 1.00 94.62 90 THR A N 1
ATOM 679 C CA . THR A 1 90 ? 9.822 2.109 -28.742 1.00 94.62 90 THR A CA 1
ATOM 680 C C . THR A 1 90 ? 11.307 2.075 -29.026 1.00 94.62 90 THR A C 1
ATOM 682 O O . THR A 1 90 ? 12.127 2.049 -28.117 1.00 94.62 90 THR A O 1
ATOM 685 N N . PHE A 1 91 ? 11.639 2.112 -30.310 1.00 93.88 91 PHE A N 1
ATOM 686 C CA . PHE A 1 91 ? 13.003 2.254 -30.793 1.00 93.88 91 PHE A CA 1
ATOM 687 C C . PHE A 1 91 ? 13.198 3.641 -31.409 1.00 93.88 91 PHE A C 1
ATOM 689 O O . PHE A 1 91 ? 12.368 4.087 -32.214 1.00 93.88 91 PHE A O 1
ATOM 696 N N . ILE A 1 92 ? 14.266 4.330 -31.021 1.00 92.88 92 ILE A N 1
ATOM 697 C CA . ILE A 1 92 ? 14.664 5.631 -31.558 1.00 92.88 92 ILE A CA 1
ATOM 698 C C . ILE A 1 92 ? 15.997 5.436 -32.292 1.00 92.88 92 ILE A C 1
ATOM 700 O O . ILE A 1 92 ? 17.003 5.165 -31.633 1.00 92.88 92 ILE A O 1
ATOM 704 N N . PRO A 1 93 ? 16.018 5.542 -33.634 1.00 90.00 93 PRO A N 1
ATOM 705 C CA . PRO A 1 93 ? 17.237 5.349 -34.409 1.00 90.00 93 PRO A CA 1
ATOM 706 C C . PRO A 1 93 ? 18.177 6.542 -34.209 1.00 90.00 93 PRO A C 1
ATOM 708 O O . PRO A 1 93 ? 17.857 7.662 -34.607 1.00 90.00 93 PRO A O 1
ATOM 711 N N . ILE A 1 94 ? 19.321 6.300 -33.569 1.00 87.69 94 ILE A N 1
ATOM 712 C CA . ILE A 1 94 ? 20.370 7.289 -33.285 1.00 87.69 94 ILE A CA 1
ATOM 713 C C . ILE A 1 94 ? 21.707 6.568 -33.382 1.00 87.69 94 ILE A C 1
ATOM 715 O O . ILE A 1 94 ? 21.902 5.541 -32.737 1.00 87.69 94 ILE A O 1
ATOM 719 N N . PHE A 1 95 ? 22.637 7.114 -34.160 1.00 84.25 95 PHE A N 1
ATOM 720 C CA . PHE A 1 95 ? 23.978 6.554 -34.261 1.00 84.25 95 PHE A CA 1
ATOM 721 C C . PHE A 1 95 ? 24.822 6.964 -33.057 1.00 84.25 95 PHE A C 1
ATOM 723 O O . PHE A 1 95 ? 24.942 8.150 -32.765 1.00 84.25 95 PHE A O 1
ATOM 730 N N . PHE A 1 96 ? 25.433 5.977 -32.399 1.00 79.62 96 PHE A N 1
ATOM 731 C CA . PHE A 1 96 ? 26.309 6.170 -31.236 1.00 79.62 96 PHE A CA 1
ATOM 732 C C . PHE A 1 96 ? 25.671 6.995 -30.097 1.00 79.62 96 PHE A C 1
ATOM 734 O O . PHE A 1 96 ? 26.228 8.015 -29.698 1.00 79.62 96 PHE A O 1
ATOM 741 N N . PRO A 1 97 ? 24.551 6.538 -29.505 1.00 82.00 97 PRO A N 1
ATOM 742 C CA . PRO A 1 97 ? 23.808 7.283 -28.479 1.00 82.00 97 PRO A CA 1
ATOM 743 C C . PRO A 1 97 ? 24.526 7.389 -27.117 1.00 82.00 97 PRO A C 1
ATOM 745 O O . PRO A 1 97 ? 23.958 7.892 -26.148 1.00 82.00 97 PRO A O 1
ATOM 748 N N . ASN A 1 98 ? 25.756 6.879 -26.992 1.00 84.44 98 ASN A N 1
ATOM 749 C CA . ASN A 1 98 ? 26.496 6.915 -25.735 1.00 84.44 98 ASN A CA 1
ATOM 750 C C . ASN A 1 98 ? 26.930 8.350 -25.400 1.00 84.44 98 ASN A C 1
ATOM 752 O O . ASN A 1 98 ? 27.606 9.007 -26.185 1.00 84.44 98 ASN A O 1
ATOM 756 N N . GLY A 1 99 ? 26.590 8.804 -24.196 1.00 83.88 99 GLY A N 1
ATOM 757 C CA . GLY A 1 99 ? 26.820 10.167 -23.714 1.00 83.88 99 GLY A CA 1
ATOM 758 C C . GLY A 1 99 ? 25.625 11.104 -23.899 1.00 83.88 99 GLY A C 1
ATOM 759 O O . GLY A 1 99 ? 25.587 12.149 -23.250 1.00 83.88 99 GLY A O 1
ATOM 760 N N . SER A 1 100 ? 24.629 10.720 -24.702 1.00 88.50 100 SER A N 1
ATOM 761 C CA . SER A 1 100 ? 23.397 11.487 -24.898 1.00 88.50 100 SER A CA 1
ATOM 762 C C . SER A 1 100 ? 22.556 11.541 -23.620 1.00 88.50 100 SER A C 1
ATOM 764 O O . SER A 1 100 ? 22.512 10.583 -22.838 1.00 88.50 100 SER A O 1
ATOM 766 N N . ASN A 1 101 ? 21.854 12.657 -23.404 1.00 90.56 101 ASN A N 1
ATOM 767 C CA . ASN A 1 101 ? 20.873 12.768 -22.325 1.00 90.56 101 ASN A CA 1
ATOM 768 C C . ASN A 1 101 ? 19.493 12.392 -22.862 1.00 90.56 101 ASN A C 1
ATOM 770 O O . ASN A 1 101 ? 18.978 13.033 -23.779 1.00 90.56 101 ASN A O 1
ATOM 774 N N . ILE A 1 102 ? 18.889 11.367 -22.271 1.00 93.00 102 ILE A N 1
ATOM 775 C CA . ILE A 1 102 ? 17.508 10.995 -22.540 1.00 93.00 102 ILE A CA 1
ATOM 776 C C . ILE A 1 102 ? 16.601 11.599 -21.477 1.00 93.00 102 ILE A C 1
ATOM 778 O O . ILE A 1 102 ? 16.843 11.452 -20.278 1.00 93.00 102 ILE A O 1
ATOM 782 N N . THR A 1 103 ? 15.521 12.233 -21.921 1.00 94.88 103 THR A N 1
ATOM 783 C CA . THR A 1 103 ? 14.432 12.684 -21.056 1.00 94.88 103 THR A CA 1
ATOM 784 C C . THR A 1 103 ? 13.137 12.001 -21.477 1.00 94.88 103 THR A C 1
ATOM 786 O O . THR A 1 103 ? 12.756 12.040 -22.645 1.00 94.88 103 THR A O 1
ATOM 789 N N . ILE A 1 104 ? 12.461 11.362 -20.526 1.00 95.44 104 ILE A N 1
ATOM 790 C CA . ILE A 1 104 ? 11.196 10.656 -20.723 1.00 95.44 104 ILE A CA 1
ATOM 791 C C . ILE A 1 104 ? 10.145 11.323 -19.838 1.00 95.44 104 ILE A C 1
ATOM 793 O O . ILE A 1 104 ? 10.241 11.275 -18.613 1.00 95.44 104 ILE A O 1
ATOM 797 N N . HIS A 1 105 ? 9.142 11.934 -20.459 1.00 95.50 105 HIS A N 1
ATOM 798 C CA . HIS A 1 105 ? 7.953 12.441 -19.785 1.00 95.50 105 HIS A CA 1
ATOM 799 C C . HIS A 1 105 ? 6.832 11.424 -19.926 1.00 95.50 105 HIS A C 1
ATOM 801 O O . HIS A 1 105 ? 6.483 11.030 -21.038 1.00 95.50 105 HIS A O 1
ATOM 807 N N . ILE A 1 106 ? 6.271 10.988 -18.807 1.00 94.44 106 ILE A N 1
ATOM 808 C CA . ILE A 1 106 ? 5.246 9.951 -18.779 1.00 94.44 106 ILE A CA 1
ATOM 809 C C . ILE A 1 106 ? 4.030 10.519 -18.084 1.00 94.44 106 ILE A C 1
ATOM 811 O O . ILE A 1 106 ? 4.088 10.857 -16.906 1.00 94.44 106 ILE A O 1
ATOM 815 N N . HIS A 1 107 ? 2.946 10.628 -18.835 1.00 92.81 107 HIS A N 1
ATOM 816 C CA . HIS A 1 107 ? 1.705 11.240 -18.404 1.00 92.81 107 HIS A CA 1
ATOM 817 C C . HIS A 1 107 ? 0.620 10.177 -18.270 1.00 92.81 107 HIS A C 1
ATOM 819 O O . HIS A 1 107 ? 0.382 9.409 -19.205 1.00 92.81 107 HIS A O 1
ATOM 825 N N . SER A 1 108 ? -0.075 10.175 -17.137 1.00 89.88 108 SER A N 1
ATOM 826 C CA . SER A 1 108 ? -1.332 9.451 -16.963 1.00 89.88 108 SER A CA 1
ATOM 827 C C . SER A 1 108 ? -2.293 10.316 -16.172 1.00 89.88 108 SER A C 1
ATOM 829 O O . SER A 1 108 ? -1.926 10.853 -15.127 1.00 89.88 108 SER A O 1
ATOM 831 N N . ASN A 1 109 ? -3.526 10.451 -16.658 1.00 81.38 109 ASN A N 1
ATOM 832 C CA . ASN A 1 109 ? -4.540 11.310 -16.049 1.00 81.38 109 ASN A CA 1
ATOM 833 C C . ASN A 1 109 ? -3.991 12.730 -15.777 1.00 81.38 109 ASN A C 1
ATOM 835 O O . ASN A 1 109 ? -3.727 13.471 -16.720 1.00 81.38 109 ASN A O 1
ATOM 839 N N . ASN A 1 110 ? -3.788 13.081 -14.501 1.00 80.50 110 ASN A N 1
ATOM 840 C CA . ASN A 1 110 ? -3.293 14.385 -14.046 1.00 80.50 110 ASN A CA 1
ATOM 841 C C . ASN A 1 110 ? -1.867 14.332 -13.468 1.00 80.50 110 ASN A C 1
ATOM 843 O O . ASN A 1 110 ? -1.385 15.329 -12.933 1.00 80.50 110 ASN A O 1
ATOM 847 N N . GLU A 1 111 ? -1.194 13.185 -13.540 1.00 85.81 111 GLU A N 1
ATOM 848 C CA . GLU A 1 111 ? 0.151 12.999 -13.003 1.00 85.81 111 GLU A CA 1
ATOM 849 C C . GLU A 1 111 ? 1.176 12.870 -14.129 1.00 85.81 111 GLU A C 1
ATOM 851 O O . GLU A 1 111 ? 0.905 12.350 -15.214 1.00 85.81 111 GLU A O 1
ATOM 856 N N . THR A 1 112 ? 2.375 13.387 -13.868 1.00 89.94 112 THR A N 1
ATOM 857 C CA . THR A 1 112 ? 3.495 13.357 -14.807 1.00 89.94 112 THR A CA 1
ATOM 858 C C . THR A 1 112 ? 4.760 12.942 -14.083 1.00 89.94 112 THR A C 1
ATOM 860 O O . THR A 1 112 ? 5.154 13.590 -13.114 1.00 89.94 112 THR A O 1
ATOM 863 N N . TYR A 1 113 ? 5.433 11.919 -14.599 1.00 92.19 113 TYR A N 1
ATOM 864 C CA . TYR A 1 113 ? 6.794 11.579 -14.207 1.00 92.19 113 TYR A CA 1
ATOM 865 C C . TYR A 1 113 ? 7.786 12.056 -15.256 1.00 92.19 113 TYR A C 1
ATOM 867 O O . TYR A 1 113 ? 7.524 11.978 -16.456 1.00 92.19 113 TYR A O 1
ATOM 875 N N . VAL A 1 114 ? 8.927 12.556 -14.789 1.00 93.06 114 VAL A N 1
ATOM 876 C CA . VAL A 1 114 ? 10.031 12.998 -15.641 1.00 93.06 114 VAL A CA 1
ATOM 877 C C . VAL A 1 114 ? 11.265 12.210 -15.253 1.00 93.06 114 VAL A C 1
ATOM 879 O O . VAL A 1 114 ? 11.727 12.285 -14.119 1.00 93.06 114 VAL A O 1
ATOM 882 N N . ILE A 1 115 ? 11.796 11.459 -16.207 1.00 93.56 115 ILE A N 1
ATOM 883 C CA . ILE A 1 115 ? 12.963 10.604 -16.023 1.00 93.56 115 ILE A CA 1
ATOM 884 C C . ILE A 1 115 ? 14.061 11.167 -16.908 1.00 93.56 115 ILE A C 1
ATOM 886 O O . ILE A 1 115 ? 13.889 11.220 -18.122 1.00 93.56 115 ILE A O 1
ATOM 890 N N . SER A 1 116 ? 15.180 11.584 -16.317 1.00 92.12 116 SER A N 1
ATOM 891 C CA . SER A 1 116 ? 16.358 12.018 -17.075 1.00 92.12 116 SER A CA 1
ATOM 892 C C . SER A 1 116 ? 17.538 11.111 -16.758 1.00 92.12 116 SER A C 1
ATOM 894 O O . SER A 1 116 ? 17.886 10.924 -15.590 1.00 92.12 116 SER A O 1
ATOM 896 N N . LYS A 1 117 ? 18.154 10.537 -17.791 1.00 90.81 117 LYS A N 1
ATOM 897 C CA . LYS A 1 117 ? 19.313 9.646 -17.663 1.00 90.81 117 LYS A CA 1
ATOM 898 C C . LYS A 1 117 ? 20.362 10.006 -18.707 1.00 90.81 117 LYS A C 1
ATOM 900 O O . LYS A 1 117 ? 20.038 10.309 -19.848 1.00 90.81 117 LYS A O 1
ATOM 905 N N . ILE A 1 118 ? 21.628 9.905 -18.322 1.00 89.69 118 ILE A N 1
ATOM 906 C CA . ILE A 1 118 ? 22.744 9.948 -19.269 1.00 89.69 118 ILE A CA 1
ATOM 907 C C . ILE A 1 118 ? 22.988 8.520 -19.752 1.00 89.69 118 ILE A C 1
ATOM 909 O O . ILE A 1 118 ? 23.165 7.611 -18.936 1.00 89.69 118 ILE A O 1
ATOM 913 N N . LEU A 1 119 ? 22.998 8.322 -21.068 1.00 87.06 119 LEU A N 1
ATOM 914 C CA . LEU A 1 119 ? 23.221 7.025 -21.700 1.00 87.06 119 LEU A CA 1
ATOM 915 C C . LEU A 1 119 ? 24.707 6.654 -21.636 1.00 87.06 119 LEU A C 1
ATOM 917 O O . LEU A 1 119 ? 25.453 6.839 -22.588 1.00 87.06 119 LEU A O 1
ATOM 921 N N . SER A 1 120 ? 25.171 6.176 -20.486 1.00 82.44 120 SER A N 1
ATOM 922 C CA . SER A 1 120 ? 26.567 5.755 -20.292 1.00 82.44 120 SER A CA 1
ATOM 923 C C . SER A 1 120 ? 26.777 4.245 -20.421 1.00 82.44 120 SER A C 1
ATOM 925 O O . SER A 1 120 ? 27.902 3.800 -20.632 1.00 82.44 120 SER A O 1
ATOM 927 N N . ASN A 1 121 ? 25.704 3.460 -20.309 1.00 79.44 121 ASN A N 1
ATOM 928 C CA . ASN A 1 121 ? 25.733 2.002 -20.353 1.00 79.44 121 ASN A CA 1
ATOM 929 C C . ASN A 1 121 ? 24.843 1.481 -21.482 1.00 79.44 121 ASN A C 1
ATOM 931 O O . ASN A 1 121 ? 23.818 2.080 -21.801 1.00 79.44 121 ASN A O 1
ATOM 935 N N . ASN A 1 122 ? 25.164 0.286 -21.985 1.00 85.88 122 ASN A N 1
ATOM 936 C CA . ASN A 1 122 ? 24.339 -0.413 -22.977 1.00 85.88 122 ASN A CA 1
ATOM 937 C C . ASN A 1 122 ? 22.950 -0.792 -22.440 1.00 85.88 122 ASN A C 1
ATOM 939 O O . ASN A 1 122 ? 22.061 -1.139 -23.208 1.00 85.88 122 ASN A O 1
ATOM 943 N N . PHE A 1 123 ? 22.766 -0.777 -21.120 1.00 89.69 123 PHE A N 1
ATOM 944 C CA . PHE A 1 123 ? 21.497 -1.081 -20.487 1.00 89.69 123 PHE A CA 1
ATOM 945 C C . PHE A 1 123 ? 21.362 -0.288 -19.193 1.00 89.69 123 PHE A C 1
ATOM 947 O O . PHE A 1 123 ? 22.272 -0.300 -18.361 1.00 89.69 123 PHE A O 1
ATOM 954 N N . THR A 1 124 ? 20.228 0.378 -19.013 1.00 92.75 124 THR A N 1
ATOM 955 C CA . THR A 1 124 ? 19.868 1.042 -17.761 1.00 92.75 124 THR A CA 1
ATOM 956 C C . THR A 1 124 ? 18.407 0.780 -17.417 1.00 92.75 124 THR A C 1
ATOM 958 O O . THR A 1 124 ? 17.559 0.703 -18.300 1.00 92.75 124 THR A O 1
ATOM 961 N N . THR A 1 125 ? 18.098 0.628 -16.135 1.00 93.88 125 THR A N 1
ATOM 962 C CA . THR A 1 125 ? 16.726 0.543 -15.629 1.00 93.88 125 THR A CA 1
ATOM 963 C C . THR A 1 125 ? 16.316 1.851 -14.967 1.00 93.88 125 THR A C 1
ATOM 965 O O . THR A 1 125 ? 17.151 2.636 -14.511 1.00 93.88 125 THR A O 1
ATOM 968 N N . PHE A 1 126 ? 15.013 2.089 -14.900 1.00 93.75 126 PHE A N 1
ATOM 969 C CA . PHE A 1 126 ? 14.423 3.218 -14.193 1.00 93.75 126 PHE A CA 1
ATOM 970 C C . PHE A 1 126 ? 13.153 2.780 -13.470 1.00 93.75 126 PHE A C 1
ATOM 972 O O . PHE A 1 126 ? 12.490 1.819 -13.865 1.00 93.75 126 PHE A O 1
ATOM 979 N N . ALA A 1 127 ? 12.820 3.489 -12.399 1.00 93.38 127 ALA A N 1
ATOM 980 C CA . ALA A 1 127 ? 11.532 3.375 -11.739 1.00 93.38 127 ALA A CA 1
ATOM 981 C C . ALA A 1 127 ? 11.107 4.751 -11.248 1.00 93.38 127 ALA A C 1
ATOM 983 O O . ALA A 1 127 ? 11.937 5.496 -10.739 1.00 93.38 127 ALA A O 1
ATOM 984 N N . GLU A 1 128 ? 9.826 5.070 -11.350 1.00 91.88 128 GLU A N 1
ATOM 985 C CA . GLU A 1 128 ? 9.239 6.217 -10.667 1.00 91.88 128 GLU A CA 1
ATOM 986 C C . GLU A 1 128 ? 7.959 5.802 -9.962 1.00 91.88 128 GLU A C 1
ATOM 988 O O . GLU A 1 128 ? 7.184 4.978 -10.450 1.00 91.88 128 GLU A O 1
ATOM 993 N N . THR A 1 129 ? 7.771 6.353 -8.771 1.00 86.94 129 THR A N 1
ATOM 994 C CA . THR A 1 129 ? 6.617 6.070 -7.928 1.00 86.94 129 THR A CA 1
ATOM 995 C C . THR A 1 129 ? 6.143 7.348 -7.283 1.00 86.94 129 THR A C 1
ATOM 997 O O . THR A 1 129 ? 6.908 8.296 -7.098 1.00 86.94 129 THR A O 1
ATOM 1000 N N . SER A 1 130 ? 4.890 7.347 -6.849 1.00 76.94 130 SER A N 1
ATOM 1001 C CA . SER A 1 130 ? 4.431 8.378 -5.929 1.00 76.94 130 SER A CA 1
ATOM 1002 C C . SER A 1 130 ? 5.238 8.370 -4.628 1.00 76.94 130 SER A C 1
ATOM 1004 O O . SER A 1 130 ? 5.824 7.355 -4.233 1.00 76.94 130 SER A O 1
ATOM 1006 N N . ILE A 1 131 ? 5.223 9.514 -3.943 1.00 71.56 131 ILE A N 1
ATOM 1007 C CA . ILE A 1 131 ? 5.829 9.732 -2.625 1.00 71.56 131 ILE A CA 1
ATOM 1008 C C . ILE A 1 131 ? 5.382 8.665 -1.617 1.00 71.56 131 ILE A C 1
ATOM 1010 O O . ILE A 1 131 ? 6.184 8.265 -0.770 1.00 71.56 131 ILE A O 1
ATOM 1014 N N . ASP A 1 132 ? 4.158 8.154 -1.752 1.00 68.94 132 ASP A N 1
ATOM 1015 C CA . ASP A 1 132 ? 3.555 7.175 -0.844 1.00 68.94 132 ASP A CA 1
ATOM 1016 C C . ASP A 1 132 ? 4.114 5.748 -0.993 1.00 68.94 132 ASP A C 1
ATOM 1018 O O . ASP A 1 132 ? 3.966 4.939 -0.075 1.00 68.94 132 ASP A O 1
ATOM 1022 N N . TYR A 1 133 ? 4.808 5.440 -2.097 1.00 75.50 133 TYR A N 1
ATOM 1023 C CA . TYR A 1 133 ? 5.380 4.117 -2.363 1.00 75.50 133 TYR A CA 1
ATOM 1024 C C . TYR A 1 133 ? 6.897 4.125 -2.357 1.00 75.50 133 TYR A C 1
ATOM 1026 O O . TYR A 1 133 ? 7.549 5.138 -2.608 1.00 75.50 133 TYR A O 1
ATOM 1034 N N . SER A 1 134 ? 7.480 2.973 -2.051 1.00 77.62 134 SER A N 1
ATOM 1035 C CA . SER A 1 134 ? 8.921 2.784 -2.119 1.00 77.62 134 SER A CA 1
ATOM 1036 C C . SER A 1 134 ? 9.320 2.191 -3.463 1.00 77.62 134 SER A C 1
ATOM 1038 O O . SER A 1 134 ? 8.703 1.241 -3.948 1.00 77.62 134 SER A O 1
ATOM 1040 N N . LYS A 1 135 ? 10.408 2.725 -4.014 1.00 85.62 135 LYS A N 1
ATOM 1041 C CA . LYS A 1 135 ? 11.094 2.173 -5.175 1.00 85.62 135 LYS A CA 1
ATOM 1042 C C . LYS A 1 135 ? 12.519 1.798 -4.815 1.00 85.62 135 LYS A C 1
ATOM 1044 O O . LYS A 1 135 ? 13.133 2.396 -3.932 1.00 85.62 135 LYS A O 1
ATOM 1049 N N . LEU A 1 136 ? 13.039 0.828 -5.542 1.00 87.38 136 LEU A N 1
ATOM 1050 C CA . LEU A 1 136 ? 14.446 0.477 -5.571 1.00 87.38 136 LEU A CA 1
ATOM 1051 C C . LEU A 1 136 ? 14.920 0.699 -7.003 1.00 87.38 136 LEU A C 1
ATOM 1053 O O . LEU A 1 136 ? 14.297 0.211 -7.940 1.00 87.38 136 LEU A O 1
ATOM 1057 N N . GLU A 1 137 ? 15.994 1.458 -7.182 1.00 88.12 137 GLU A N 1
ATOM 1058 C CA . GLU A 1 137 ? 16.489 1.829 -8.505 1.00 88.12 137 GLU A CA 1
ATOM 1059 C C . GLU A 1 137 ? 18.013 1.701 -8.548 1.00 88.12 137 GLU A C 1
ATOM 1061 O O . GLU A 1 137 ? 18.737 2.437 -7.879 1.00 88.12 137 GLU A O 1
ATOM 1066 N N . TYR A 1 138 ? 18.492 0.755 -9.351 1.00 86.81 138 TYR A N 1
ATOM 1067 C CA . TYR A 1 138 ? 19.892 0.609 -9.740 1.00 86.81 138 TYR A CA 1
ATOM 1068 C C . TYR A 1 138 ? 20.013 0.696 -11.255 1.00 86.81 138 TYR A C 1
ATOM 1070 O O . TYR A 1 138 ? 19.017 0.757 -11.965 1.00 86.81 138 TYR A O 1
ATOM 1078 N N . ASN A 1 139 ? 21.243 0.661 -11.768 1.00 86.31 139 ASN A N 1
ATOM 1079 C CA . ASN A 1 139 ? 21.470 0.669 -13.212 1.00 86.31 139 ASN A CA 1
ATOM 1080 C C . ASN A 1 139 ? 20.917 -0.586 -13.900 1.00 86.31 139 ASN A C 1
ATOM 1082 O O . ASN A 1 139 ? 20.441 -0.493 -15.020 1.00 86.31 139 ASN A O 1
ATOM 1086 N N . ASN A 1 140 ? 20.978 -1.753 -13.255 1.00 89.44 140 ASN A N 1
ATOM 1087 C CA . ASN A 1 140 ? 20.647 -3.023 -13.911 1.00 89.44 140 ASN A CA 1
ATOM 1088 C C . ASN A 1 140 ? 19.334 -3.633 -13.411 1.00 89.44 140 ASN A C 1
ATOM 1090 O O . ASN A 1 140 ? 18.882 -4.623 -13.983 1.00 89.44 140 ASN A O 1
ATOM 1094 N N . ILE A 1 141 ? 18.765 -3.099 -12.329 1.00 90.69 141 ILE A N 1
ATOM 1095 C CA . ILE A 1 141 ? 17.496 -3.552 -11.771 1.00 90.69 141 ILE A CA 1
ATOM 1096 C C . ILE A 1 141 ? 16.769 -2.401 -11.096 1.00 90.69 141 ILE A C 1
ATOM 1098 O O . ILE A 1 141 ? 17.354 -1.679 -10.289 1.00 90.69 141 ILE A O 1
ATOM 1102 N N . SER A 1 142 ? 15.482 -2.285 -11.380 1.00 92.19 142 SER A N 1
ATOM 1103 C CA . SER A 1 142 ? 14.583 -1.381 -10.683 1.00 92.19 142 SER A CA 1
ATOM 1104 C C . SER A 1 142 ? 13.333 -2.141 -10.271 1.00 92.19 142 SER A C 1
ATOM 1106 O O . SER A 1 142 ? 12.838 -2.990 -11.010 1.00 92.19 142 SER A O 1
ATOM 1108 N N . MET A 1 143 ? 12.839 -1.876 -9.069 1.00 91.50 143 MET A N 1
ATOM 1109 C CA . MET A 1 143 ? 11.704 -2.571 -8.480 1.00 91.50 143 MET A CA 1
ATOM 1110 C C . MET A 1 143 ? 10.760 -1.574 -7.833 1.00 91.50 143 MET A C 1
ATOM 1112 O O . MET A 1 143 ? 11.187 -0.604 -7.205 1.00 91.50 143 MET A O 1
ATOM 1116 N N . VAL A 1 144 ? 9.476 -1.870 -7.932 1.00 89.94 144 VAL A N 1
ATOM 1117 C CA . VAL A 1 144 ? 8.419 -1.147 -7.241 1.00 89.94 144 VAL A CA 1
ATOM 1118 C C . VAL A 1 144 ? 7.484 -2.178 -6.636 1.00 89.94 144 VAL A C 1
ATOM 1120 O O . VAL A 1 144 ? 7.039 -3.093 -7.325 1.00 89.94 144 VAL A O 1
ATOM 1123 N N . TYR A 1 145 ? 7.201 -2.036 -5.347 1.00 85.94 145 TYR A N 1
ATOM 1124 C CA . TYR A 1 145 ? 6.278 -2.906 -4.632 1.00 85.94 145 TYR A CA 1
ATOM 1125 C C . TYR A 1 145 ? 4.954 -2.192 -4.400 1.00 85.94 145 TYR A C 1
ATOM 1127 O O . TYR A 1 145 ? 4.927 -1.067 -3.896 1.00 85.94 145 TYR A O 1
ATOM 1135 N N . VAL A 1 146 ? 3.866 -2.875 -4.742 1.00 80.38 146 VAL A N 1
ATOM 1136 C CA . VAL A 1 146 ? 2.505 -2.382 -4.600 1.00 80.38 146 VAL A CA 1
ATOM 1137 C C . VAL A 1 146 ? 1.571 -3.555 -4.305 1.00 80.38 146 VAL A C 1
ATOM 1139 O O . VAL A 1 146 ? 1.506 -4.497 -5.089 1.00 80.38 146 VAL A O 1
ATOM 1142 N N . LYS A 1 147 ? 0.829 -3.496 -3.191 1.00 77.00 147 LYS A N 1
ATOM 1143 C CA . LYS A 1 147 ? -0.281 -4.413 -2.867 1.00 77.00 147 LYS A CA 1
ATOM 1144 C C . LYS A 1 147 ? 0.046 -5.897 -3.103 1.00 77.00 147 LYS A C 1
ATOM 1146 O O . LYS A 1 147 ? -0.653 -6.608 -3.820 1.00 77.00 147 LYS A O 1
ATOM 1151 N N . GLY A 1 148 ? 1.147 -6.376 -2.526 1.00 75.94 148 GLY A N 1
ATOM 1152 C CA . GLY A 1 148 ? 1.556 -7.777 -2.668 1.00 75.94 148 GLY A CA 1
ATOM 1153 C C . GLY A 1 148 ? 2.183 -8.153 -4.004 1.00 75.94 148 GLY A C 1
ATOM 1154 O O . GLY A 1 148 ? 2.535 -9.315 -4.187 1.00 75.94 148 GLY A O 1
ATOM 1155 N N . ILE A 1 149 ? 2.356 -7.200 -4.917 1.00 85.81 149 ILE A N 1
ATOM 1156 C CA . ILE A 1 149 ? 2.983 -7.400 -6.217 1.00 85.81 149 ILE A CA 1
ATOM 1157 C C . ILE A 1 149 ? 4.228 -6.521 -6.297 1.00 85.81 149 ILE A C 1
ATOM 1159 O O . ILE A 1 149 ? 4.169 -5.301 -6.175 1.00 85.81 149 ILE A O 1
ATOM 1163 N N . THR A 1 150 ? 5.376 -7.138 -6.545 1.00 88.88 150 THR A N 1
ATOM 1164 C CA . THR A 1 150 ? 6.590 -6.427 -6.936 1.00 88.88 150 THR A CA 1
ATOM 1165 C C . THR A 1 150 ? 6.705 -6.450 -8.454 1.00 88.88 150 THR A C 1
ATOM 1167 O O . THR A 1 150 ? 6.810 -7.516 -9.064 1.00 88.88 150 THR A O 1
ATOM 1170 N N . VAL A 1 151 ? 6.691 -5.273 -9.071 1.00 91.56 151 VAL A N 1
ATOM 1171 C CA . VAL A 1 151 ? 6.953 -5.083 -10.499 1.00 91.56 151 VAL A CA 1
ATOM 1172 C C . VAL A 1 151 ? 8.429 -4.754 -10.678 1.00 91.56 151 VAL A C 1
ATOM 1174 O O . VAL A 1 151 ? 8.970 -3.892 -9.983 1.00 91.56 151 VAL A O 1
ATOM 1177 N N . ILE A 1 152 ? 9.093 -5.464 -11.585 1.00 92.88 152 ILE A N 1
ATOM 1178 C CA . ILE A 1 152 ? 10.549 -5.457 -11.707 1.00 92.88 152 ILE A CA 1
ATOM 1179 C C . ILE A 1 152 ? 10.932 -5.194 -13.154 1.00 92.88 152 ILE A C 1
ATOM 1181 O O . ILE A 1 152 ? 10.447 -5.870 -14.057 1.00 92.88 152 ILE A O 1
ATOM 1185 N N . ALA A 1 153 ? 11.835 -4.239 -13.346 1.00 93.88 153 ALA A N 1
ATOM 1186 C CA . ALA A 1 153 ? 12.605 -4.051 -14.563 1.00 93.88 153 ALA A CA 1
ATOM 1187 C C . ALA A 1 153 ? 14.029 -4.558 -14.318 1.00 93.88 153 ALA A C 1
ATOM 1189 O O . ALA A 1 153 ? 14.672 -4.140 -13.357 1.00 93.88 153 ALA A O 1
ATOM 1190 N N . ALA A 1 154 ? 14.532 -5.457 -15.156 1.00 93.12 154 ALA A N 1
ATOM 1191 C CA . ALA A 1 154 ? 15.837 -6.081 -14.992 1.00 93.12 154 ALA A CA 1
ATOM 1192 C C . ALA A 1 154 ? 16.603 -6.152 -16.315 1.00 93.12 154 ALA A C 1
ATOM 1194 O O . ALA A 1 154 ? 16.038 -6.331 -17.392 1.00 93.12 154 ALA A O 1
ATOM 1195 N N . SER A 1 155 ? 17.924 -6.039 -16.207 1.00 90.44 155 SER A N 1
ATOM 1196 C CA . SER A 1 155 ? 18.854 -6.285 -17.302 1.00 90.44 155 SER A CA 1
ATOM 1197 C C . SER A 1 155 ? 18.866 -7.752 -17.720 1.00 90.44 155 SER A C 1
ATOM 1199 O O . SER A 1 155 ? 18.805 -8.612 -16.845 1.00 90.44 155 SER A O 1
ATOM 1201 N N . PRO A 1 156 ? 19.091 -8.061 -19.013 1.00 86.56 156 PRO A N 1
ATOM 1202 C CA . PRO A 1 156 ? 19.359 -9.421 -19.483 1.00 86.56 156 PRO A CA 1
ATOM 1203 C C . PRO A 1 156 ? 20.508 -10.122 -18.740 1.00 86.56 156 PRO A C 1
ATOM 1205 O O . PRO A 1 156 ? 20.590 -11.348 -18.715 1.00 86.56 156 PRO A O 1
ATOM 1208 N N . SER A 1 157 ? 21.415 -9.354 -18.125 1.00 87.81 157 SER A N 1
ATOM 1209 C CA . SER A 1 157 ? 22.485 -9.890 -17.274 1.00 87.81 157 SER A CA 1
ATOM 1210 C C . SER A 1 157 ? 21.976 -10.499 -15.957 1.00 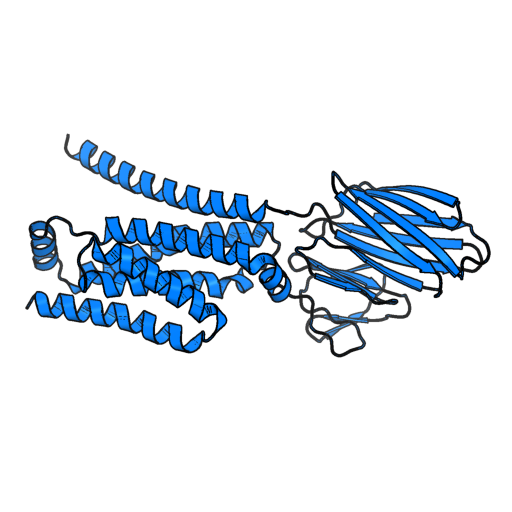87.81 157 SER A C 1
ATOM 1212 O O . SER A 1 157 ? 22.648 -11.346 -15.364 1.00 87.81 157 SER A O 1
ATOM 1214 N N . ILE A 1 158 ? 20.785 -10.107 -15.503 1.00 88.44 158 ILE A N 1
ATOM 1215 C CA . ILE A 1 158 ? 20.146 -10.590 -14.282 1.00 88.44 158 ILE A CA 1
ATOM 1216 C C . ILE A 1 158 ? 19.301 -11.811 -14.617 1.00 88.44 158 ILE A C 1
ATOM 1218 O O . ILE A 1 158 ? 18.196 -11.711 -15.135 1.00 88.44 158 ILE A O 1
ATOM 1222 N N . LYS A 1 159 ? 19.834 -12.985 -14.279 1.00 90.62 159 LYS A N 1
ATOM 1223 C CA . LYS A 1 159 ? 19.194 -14.271 -14.589 1.00 90.62 159 LYS A CA 1
ATOM 1224 C C . LYS A 1 159 ? 18.183 -14.732 -13.542 1.00 90.62 159 LYS A C 1
ATOM 1226 O O . LYS A 1 159 ? 17.397 -15.632 -13.816 1.00 90.62 159 LYS A O 1
ATOM 1231 N N . TYR A 1 160 ? 18.232 -14.177 -12.333 1.00 90.19 160 TYR A N 1
ATOM 1232 C CA . TYR A 1 160 ? 17.350 -14.569 -11.239 1.00 90.19 160 TYR A CA 1
ATOM 1233 C C . TYR A 1 160 ? 17.172 -13.443 -10.217 1.00 90.19 160 TYR A C 1
ATOM 1235 O O . TYR A 1 160 ? 18.022 -12.560 -10.082 1.00 90.19 160 TYR A O 1
ATOM 1243 N N . VAL A 1 161 ? 16.087 -13.531 -9.454 1.00 90.62 161 VAL A N 1
ATOM 1244 C CA . VAL A 1 161 ? 15.830 -12.765 -8.227 1.00 90.62 161 VAL A CA 1
ATOM 1245 C C . VAL A 1 161 ? 15.538 -13.737 -7.085 1.00 90.62 161 VAL A C 1
ATOM 1247 O O . VAL A 1 161 ? 15.237 -14.907 -7.327 1.00 90.62 161 VAL A O 1
ATOM 1250 N N . TYR A 1 162 ? 15.650 -13.282 -5.839 1.00 88.75 162 TYR A N 1
ATOM 1251 C CA . TYR A 1 162 ? 15.217 -14.082 -4.694 1.00 88.75 162 TYR A CA 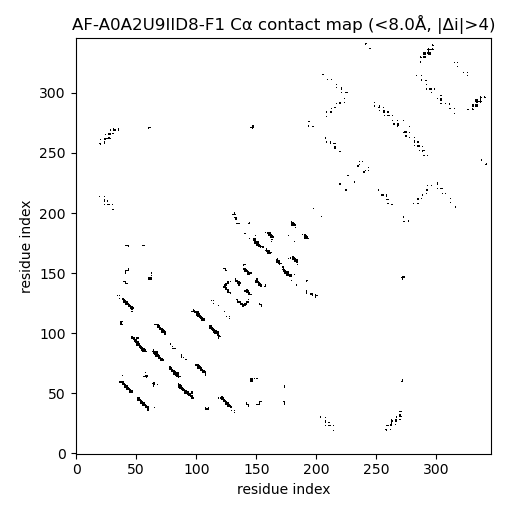1
ATOM 1252 C C . TYR A 1 162 ? 13.809 -13.674 -4.282 1.00 88.75 162 TYR A C 1
ATOM 1254 O O . TYR A 1 162 ? 13.584 -12.504 -3.989 1.00 88.75 162 TYR A O 1
ATOM 1262 N N . VAL A 1 163 ? 12.890 -14.632 -4.221 1.00 87.94 163 VAL A N 1
ATOM 1263 C CA . VAL A 1 163 ? 11.502 -14.450 -3.787 1.00 87.94 163 VAL A CA 1
ATOM 1264 C C . VAL A 1 163 ? 11.291 -15.326 -2.567 1.00 87.94 163 VAL A C 1
ATOM 1266 O O . VAL A 1 163 ? 11.499 -16.532 -2.632 1.00 87.94 163 VAL A O 1
ATOM 1269 N N . ASN A 1 164 ? 10.955 -14.731 -1.425 1.00 85.62 164 ASN A N 1
ATOM 1270 C CA . ASN A 1 164 ? 10.860 -15.461 -0.156 1.00 85.62 164 ASN A CA 1
ATOM 1271 C C . ASN A 1 164 ? 12.130 -16.255 0.226 1.00 85.62 164 ASN A C 1
ATOM 1273 O O . ASN A 1 164 ? 12.067 -17.211 0.989 1.00 85.62 164 ASN A O 1
ATOM 1277 N N . GLY A 1 165 ? 13.299 -15.840 -0.276 1.00 84.38 165 GLY A N 1
ATOM 1278 C CA . GLY A 1 165 ? 14.574 -16.538 -0.070 1.00 84.38 165 GLY A CA 1
ATOM 1279 C C . GLY A 1 165 ? 14.880 -17.635 -1.096 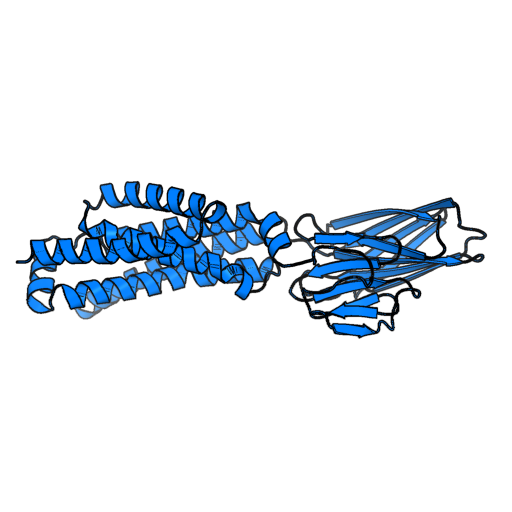1.00 84.38 165 GLY A C 1
ATOM 1280 O O . GLY A 1 165 ? 16.012 -18.114 -1.139 1.00 84.38 165 GLY A O 1
ATOM 1281 N N . GLU A 1 166 ? 13.935 -17.977 -1.969 1.00 88.88 166 GLU A N 1
ATOM 1282 C CA . GLU A 1 166 ? 14.119 -18.949 -3.046 1.00 88.88 166 GLU A CA 1
ATOM 1283 C C . GLU A 1 166 ? 14.505 -18.265 -4.360 1.00 88.88 166 GLU A C 1
ATOM 1285 O O . GLU A 1 166 ? 14.108 -17.133 -4.632 1.00 88.88 166 GLU A O 1
ATOM 1290 N N . LYS A 1 167 ? 15.302 -18.939 -5.195 1.00 91.19 167 LYS A N 1
ATOM 1291 C CA . LYS A 1 167 ? 15.710 -18.400 -6.500 1.00 91.19 167 LYS A CA 1
ATOM 1292 C C . LYS A 1 167 ? 14.581 -18.554 -7.514 1.00 91.19 167 LYS A C 1
ATOM 1294 O O . LYS A 1 167 ? 14.173 -19.672 -7.813 1.00 91.19 167 LYS A O 1
ATOM 1299 N N . MET A 1 168 ? 14.164 -17.443 -8.108 1.00 91.25 168 MET A N 1
ATOM 1300 C CA . MET A 1 168 ? 13.238 -17.404 -9.237 1.00 91.25 168 MET A CA 1
ATOM 1301 C C . MET A 1 168 ? 13.978 -16.917 -10.483 1.00 91.25 168 MET A C 1
ATOM 1303 O O . MET A 1 168 ? 14.572 -15.838 -10.470 1.00 91.25 168 MET A O 1
ATOM 1307 N N . ASN A 1 169 ? 13.943 -17.707 -11.557 1.00 91.31 169 ASN A N 1
ATOM 1308 C CA . ASN A 1 169 ? 14.571 -17.337 -12.824 1.00 91.31 169 ASN A CA 1
ATOM 1309 C C . ASN A 1 169 ? 13.799 -16.209 -13.517 1.00 91.31 169 ASN A C 1
ATOM 1311 O O . ASN A 1 169 ? 12.569 -16.173 -13.491 1.00 91.31 169 ASN A O 1
ATOM 1315 N N . VAL A 1 170 ? 14.545 -15.312 -14.156 1.00 88.81 170 VAL A N 1
ATOM 1316 C CA . VAL A 1 170 ? 14.024 -14.155 -14.883 1.00 88.81 170 VAL A CA 1
ATOM 1317 C C . VAL A 1 170 ? 14.189 -14.402 -16.377 1.00 88.81 170 VAL A C 1
ATOM 1319 O O . VAL A 1 170 ? 15.305 -14.595 -16.856 1.00 88.81 170 VAL A O 1
ATOM 1322 N N . ASN A 1 171 ? 13.072 -14.378 -17.104 1.00 84.56 171 ASN A N 1
ATOM 1323 C CA . ASN A 1 171 ? 13.033 -14.649 -18.545 1.00 84.56 171 ASN A CA 1
ATOM 1324 C C . ASN A 1 171 ? 12.610 -13.425 -19.373 1.00 84.56 171 ASN A C 1
ATOM 1326 O O . ASN A 1 171 ? 12.525 -13.513 -20.595 1.00 84.56 171 ASN A O 1
ATOM 1330 N N . SER A 1 172 ? 12.320 -12.296 -18.728 1.00 87.81 172 SER A N 1
ATOM 1331 C CA . SER A 1 172 ? 11.904 -11.059 -19.383 1.00 87.81 172 SER A CA 1
ATOM 1332 C C . SER A 1 172 ? 12.512 -9.844 -18.690 1.00 87.81 172 SER A C 1
ATOM 1334 O O . SER A 1 172 ? 12.798 -9.865 -17.494 1.00 87.81 172 SER A O 1
ATOM 1336 N N . ASN A 1 173 ? 12.682 -8.763 -19.451 1.00 90.62 173 ASN A N 1
ATOM 1337 C CA . ASN A 1 173 ? 13.242 -7.514 -18.933 1.00 90.62 173 ASN A CA 1
ATOM 1338 C C . ASN A 1 173 ? 12.271 -6.778 -18.003 1.00 90.62 173 ASN A C 1
ATOM 1340 O O . ASN A 1 173 ? 12.705 -5.969 -17.194 1.00 90.62 173 ASN A O 1
ATOM 1344 N N . ILE A 1 174 ? 10.966 -7.035 -18.123 1.00 92.31 174 ILE A N 1
ATOM 1345 C CA . ILE A 1 174 ? 9.935 -6.531 -17.214 1.00 92.31 174 ILE A CA 1
ATOM 1346 C C . ILE A 1 174 ? 9.040 -7.704 -16.817 1.00 92.31 174 ILE A C 1
ATOM 1348 O O . ILE A 1 174 ? 8.622 -8.483 -17.678 1.00 92.31 174 ILE A O 1
ATOM 1352 N N . PHE A 1 175 ? 8.777 -7.859 -15.523 1.00 92.00 175 PHE A N 1
ATOM 1353 C CA . PHE A 1 175 ? 7.941 -8.931 -14.981 1.00 92.00 175 PHE A CA 1
ATOM 1354 C C . PHE A 1 175 ? 7.335 -8.548 -13.631 1.00 92.00 175 PHE A C 1
ATOM 1356 O O . PHE A 1 175 ? 7.753 -7.587 -12.983 1.00 92.00 175 PHE A O 1
ATOM 1363 N N . THR A 1 176 ? 6.339 -9.321 -13.208 1.00 90.88 176 THR A N 1
ATOM 1364 C CA . THR A 1 176 ? 5.644 -9.159 -11.932 1.00 90.88 176 THR A CA 1
ATOM 1365 C C . THR A 1 176 ? 5.853 -10.385 -11.051 1.00 90.88 176 THR A C 1
ATOM 1367 O O . THR A 1 176 ? 5.906 -11.519 -11.527 1.00 90.88 176 THR A O 1
ATOM 1370 N N . VAL A 1 177 ? 5.980 -10.155 -9.747 1.00 88.81 177 VAL A N 1
ATOM 1371 C CA . VAL A 1 177 ? 6.122 -11.198 -8.730 1.00 88.81 177 VAL A CA 1
ATOM 1372 C C . VAL A 1 177 ? 5.113 -10.933 -7.622 1.00 88.81 177 VAL A C 1
ATOM 1374 O O . VAL A 1 177 ? 5.124 -9.859 -7.032 1.00 88.81 177 VAL A O 1
ATOM 1377 N N . GLY A 1 178 ? 4.263 -11.908 -7.303 1.00 86.69 178 GLY A N 1
ATOM 1378 C CA . GLY A 1 178 ? 3.297 -11.818 -6.201 1.00 86.69 178 GLY A CA 1
ATOM 1379 C C . GLY A 1 178 ? 3.946 -12.012 -4.827 1.00 86.69 178 GLY A C 1
ATOM 1380 O O . GLY A 1 178 ? 3.698 -13.018 -4.167 1.00 86.69 178 GLY A O 1
ATOM 1381 N N . SER A 1 179 ? 4.844 -11.112 -4.428 1.00 79.75 179 SER A N 1
ATOM 1382 C CA . SER A 1 179 ? 5.497 -11.131 -3.119 1.00 79.75 179 SER A CA 1
ATOM 1383 C C . SER A 1 179 ? 6.011 -9.743 -2.730 1.00 79.75 179 SER A C 1
ATOM 1385 O O . SER A 1 179 ? 6.447 -8.975 -3.587 1.00 79.75 179 SER A O 1
ATOM 1387 N N . ASP A 1 180 ? 6.012 -9.460 -1.427 1.00 74.44 180 ASP A N 1
ATOM 1388 C CA . ASP A 1 180 ? 6.653 -8.320 -0.752 1.00 74.44 180 ASP A CA 1
ATOM 1389 C C . ASP A 1 180 ? 8.096 -8.633 -0.288 1.00 74.44 180 ASP A C 1
ATOM 1391 O O . ASP A 1 180 ? 8.780 -7.840 0.359 1.00 74.44 180 ASP A O 1
ATOM 1395 N N . ASN A 1 181 ? 8.588 -9.835 -0.582 1.00 80.44 181 ASN A N 1
ATOM 1396 C CA . ASN A 1 181 ? 9.898 -10.315 -0.168 1.00 80.44 181 ASN A CA 1
ATOM 1397 C C . ASN A 1 181 ? 10.719 -10.679 -1.397 1.00 80.44 181 ASN A C 1
ATOM 1399 O O . ASN A 1 181 ? 11.143 -11.825 -1.575 1.00 80.44 181 ASN A O 1
ATOM 1403 N N . VAL A 1 182 ? 10.925 -9.675 -2.247 1.00 83.94 182 VAL A N 1
ATOM 1404 C CA . VAL A 1 182 ? 11.769 -9.795 -3.430 1.00 83.94 182 VAL A CA 1
ATOM 1405 C C . VAL A 1 182 ? 13.085 -9.067 -3.210 1.00 83.94 182 VAL A C 1
ATOM 1407 O O . VAL A 1 182 ? 13.108 -7.907 -2.797 1.00 83.94 182 VAL A O 1
ATOM 1410 N N . LYS A 1 183 ? 14.192 -9.761 -3.485 1.00 86.19 183 LYS A N 1
ATOM 1411 C CA . LYS A 1 183 ? 15.548 -9.216 -3.399 1.00 86.19 183 LYS A CA 1
ATOM 1412 C C . LYS A 1 183 ? 16.285 -9.340 -4.729 1.00 86.19 183 LYS A C 1
ATOM 1414 O O . LYS A 1 183 ? 16.188 -10.386 -5.385 1.00 86.19 183 LYS A O 1
ATOM 1419 N N . PRO A 1 184 ? 17.090 -8.328 -5.099 1.00 85.88 184 PRO A N 1
ATOM 1420 C CA . PRO A 1 184 ? 18.046 -8.474 -6.184 1.00 85.88 184 PRO A CA 1
ATOM 1421 C C . PRO A 1 184 ? 19.088 -9.556 -5.841 1.00 85.88 184 PRO A C 1
ATOM 1423 O O . PRO A 1 184 ? 19.322 -9.856 -4.667 1.00 85.88 184 PRO A O 1
ATOM 1426 N N . PRO A 1 185 ? 19.749 -10.152 -6.847 1.00 83.56 185 PRO A N 1
ATOM 1427 C CA . PRO A 1 185 ? 20.729 -11.216 -6.623 1.00 83.56 185 PRO A CA 1
ATOM 1428 C C . PRO A 1 185 ? 22.050 -10.731 -6.002 1.00 83.56 185 PRO A C 1
ATOM 1430 O O . PRO A 1 185 ? 22.914 -11.552 -5.693 1.00 83.56 185 PRO A O 1
ATOM 1433 N N . PHE A 1 186 ? 22.211 -9.419 -5.817 1.00 80.75 186 PHE A N 1
ATOM 1434 C CA . PHE A 1 186 ? 23.399 -8.765 -5.279 1.00 80.75 186 PHE A CA 1
ATOM 1435 C C . PHE A 1 186 ? 23.022 -7.720 -4.218 1.00 80.75 186 PHE A C 1
ATOM 1437 O O . PHE A 1 186 ? 22.003 -7.045 -4.331 1.00 80.75 186 PHE A O 1
ATOM 1444 N N . GLY A 1 187 ? 23.887 -7.564 -3.210 1.00 62.75 187 GLY A N 1
ATOM 1445 C CA . GLY A 1 187 ? 23.736 -6.582 -2.132 1.00 62.75 187 GLY A CA 1
ATOM 1446 C C . GLY A 1 187 ? 23.023 -7.108 -0.878 1.00 62.75 187 GLY A C 1
ATOM 1447 O O . GLY A 1 187 ? 22.213 -8.030 -0.924 1.00 62.75 187 GLY A O 1
ATOM 1448 N N . LYS A 1 188 ? 23.341 -6.506 0.277 1.00 56.44 188 LYS A N 1
ATOM 1449 C CA . LYS A 1 188 ? 22.554 -6.627 1.514 1.00 56.44 188 LYS A CA 1
ATOM 1450 C C . LYS A 1 188 ? 21.568 -5.465 1.536 1.00 56.44 188 LYS A C 1
ATOM 1452 O O . LYS A 1 188 ? 21.907 -4.397 2.029 1.00 56.44 188 LYS A O 1
ATOM 1457 N N . MET A 1 189 ? 20.404 -5.644 0.928 1.00 60.75 189 MET A N 1
ATOM 1458 C CA . MET A 1 189 ? 19.372 -4.608 0.889 1.00 60.75 189 MET A CA 1
ATOM 1459 C C . MET A 1 189 ? 18.132 -5.051 1.639 1.00 60.75 189 MET A C 1
ATOM 1461 O O . MET A 1 189 ? 17.762 -6.231 1.619 1.00 60.75 189 MET A O 1
ATOM 1465 N N . ASP A 1 190 ? 17.515 -4.078 2.299 1.00 56.41 190 ASP A N 1
ATOM 1466 C CA . ASP A 1 190 ? 16.207 -4.235 2.905 1.00 56.41 190 ASP A CA 1
ATOM 1467 C C . ASP A 1 190 ? 15.155 -4.345 1.799 1.00 56.41 190 ASP A C 1
ATOM 1469 O O . ASP A 1 190 ? 15.170 -3.599 0.820 1.00 56.41 190 ASP A O 1
ATOM 1473 N N . ASN A 1 191 ? 14.251 -5.309 1.945 1.00 62.81 191 ASN A N 1
ATOM 1474 C CA . ASN A 1 191 ? 13.162 -5.522 0.997 1.00 62.81 191 ASN A CA 1
ATOM 1475 C C . ASN A 1 191 ? 12.232 -4.308 0.940 1.00 62.81 191 ASN A C 1
ATOM 1477 O O . ASN A 1 191 ? 11.971 -3.670 1.964 1.00 62.81 191 ASN A O 1
ATOM 1481 N N . LEU A 1 192 ? 11.624 -4.096 -0.225 1.00 68.19 192 LEU A N 1
ATOM 1482 C CA . LEU A 1 192 ? 10.420 -3.283 -0.341 1.00 68.19 192 LEU A CA 1
ATOM 1483 C C . LEU A 1 192 ? 9.264 -4.026 0.350 1.00 68.19 192 LEU A C 1
ATOM 1485 O O . LEU A 1 192 ? 8.806 -5.038 -0.162 1.00 68.19 192 LEU A O 1
ATOM 1489 N N . LYS A 1 193 ? 8.835 -3.557 1.527 1.00 72.25 193 LYS A N 1
ATOM 1490 C CA . LYS A 1 193 ? 7.772 -4.179 2.342 1.00 72.25 193 LYS A CA 1
ATOM 1491 C C . LYS A 1 193 ? 6.700 -3.171 2.724 1.00 72.25 193 LYS A C 1
ATOM 1493 O O . LYS A 1 193 ? 6.962 -1.966 2.777 1.00 72.25 193 LYS A O 1
ATOM 1498 N N . ASP A 1 194 ? 5.553 -3.687 3.158 1.00 72.25 194 ASP A N 1
ATOM 1499 C CA . ASP A 1 194 ? 4.471 -2.914 3.779 1.00 72.25 194 ASP A CA 1
ATOM 1500 C C . ASP A 1 194 ? 4.958 -1.964 4.880 1.00 72.25 194 ASP A C 1
ATOM 1502 O O . ASP A 1 194 ? 4.439 -0.860 5.002 1.00 72.25 194 ASP A O 1
ATOM 1506 N N . SER A 1 195 ? 5.986 -2.334 5.654 1.00 74.81 195 SER A N 1
ATOM 1507 C CA . SER A 1 195 ? 6.534 -1.480 6.717 1.00 74.81 195 SER A CA 1
ATOM 1508 C C . SER A 1 195 ? 7.034 -0.124 6.208 1.00 74.81 195 SER A C 1
ATOM 1510 O O . SER A 1 195 ? 6.938 0.870 6.925 1.00 74.81 195 SER A O 1
ATOM 1512 N N . GLN A 1 196 ? 7.540 -0.057 4.974 1.00 77.25 196 GLN A N 1
ATOM 1513 C CA . GLN A 1 196 ? 7.983 1.200 4.374 1.00 77.25 196 GLN A CA 1
ATOM 1514 C C . GLN A 1 196 ? 6.792 2.060 3.934 1.00 77.25 196 GLN A C 1
ATOM 1516 O O . GLN A 1 196 ? 6.795 3.268 4.169 1.00 77.25 196 GLN A O 1
ATOM 1521 N N . ILE A 1 197 ? 5.754 1.440 3.360 1.00 77.31 197 ILE A N 1
ATOM 1522 C CA . ILE A 1 197 ? 4.502 2.121 2.988 1.00 77.31 197 ILE A CA 1
ATOM 1523 C C . ILE A 1 197 ? 3.810 2.659 4.249 1.00 77.31 197 ILE A C 1
ATOM 1525 O O . ILE A 1 197 ? 3.397 3.818 4.290 1.00 77.31 197 ILE A O 1
ATOM 1529 N N . ILE A 1 198 ? 3.755 1.850 5.311 1.00 80.62 198 ILE A N 1
ATOM 1530 C CA . ILE A 1 198 ? 3.252 2.233 6.636 1.00 80.62 198 ILE A CA 1
ATOM 1531 C C . ILE A 1 198 ? 4.054 3.408 7.199 1.00 80.62 198 ILE A C 1
ATOM 1533 O O . ILE A 1 198 ? 3.458 4.373 7.666 1.00 80.62 198 ILE A O 1
ATOM 1537 N N . GLY A 1 199 ? 5.389 3.362 7.128 1.00 80.38 199 GLY A N 1
ATOM 1538 C CA . GLY A 1 199 ? 6.252 4.448 7.597 1.00 80.38 199 GLY A CA 1
ATOM 1539 C C . GLY A 1 199 ? 5.974 5.775 6.888 1.00 80.38 199 GLY A C 1
ATOM 1540 O O . GLY A 1 199 ? 5.865 6.810 7.542 1.00 80.38 199 GLY A O 1
ATOM 1541 N N . LYS A 1 200 ? 5.773 5.742 5.566 1.00 80.19 200 LYS A N 1
ATOM 1542 C CA . LYS A 1 200 ? 5.416 6.924 4.762 1.00 80.19 200 LYS A CA 1
ATOM 1543 C C . LYS A 1 200 ? 4.027 7.474 5.093 1.00 80.19 200 LYS A C 1
ATOM 1545 O O . LYS A 1 200 ? 3.824 8.682 5.082 1.00 80.19 200 LYS A O 1
ATOM 1550 N N . ASN A 1 201 ? 3.090 6.596 5.446 1.00 82.69 201 ASN A N 1
ATOM 1551 C CA . ASN A 1 201 ? 1.696 6.941 5.727 1.00 82.69 201 ASN A CA 1
ATOM 1552 C C . ASN A 1 201 ? 1.369 7.019 7.231 1.00 82.69 201 ASN A C 1
ATOM 1554 O O . ASN A 1 201 ? 0.195 7.063 7.610 1.00 82.69 201 ASN A O 1
ATOM 1558 N N . ILE A 1 202 ? 2.382 7.046 8.104 1.00 82.69 202 ILE A N 1
ATOM 1559 C CA . ILE A 1 202 ? 2.195 6.868 9.550 1.00 82.69 202 ILE A CA 1
ATOM 1560 C C . ILE A 1 202 ? 1.284 7.933 10.164 1.00 82.69 202 ILE A C 1
ATOM 1562 O O . ILE A 1 202 ? 0.446 7.616 11.004 1.00 82.69 202 ILE A O 1
ATOM 1566 N N . TYR A 1 203 ? 1.381 9.184 9.709 1.00 83.50 203 TYR A N 1
ATOM 1567 C CA . TYR A 1 203 ? 0.547 10.275 10.212 1.00 83.50 203 TYR A CA 1
ATOM 1568 C C . TYR A 1 203 ? -0.937 10.058 9.903 1.00 83.50 203 TYR A C 1
ATOM 1570 O O . TYR A 1 203 ? -1.776 10.278 10.774 1.00 83.50 203 TYR A O 1
ATOM 1578 N N . TYR A 1 204 ? -1.264 9.548 8.713 1.00 87.19 204 TYR A N 1
ATOM 1579 C CA . TYR A 1 204 ? -2.641 9.225 8.338 1.00 87.19 204 TYR A CA 1
ATOM 1580 C C . TYR A 1 204 ? -3.186 8.051 9.156 1.00 87.19 204 TYR A C 1
ATOM 1582 O O . TYR A 1 204 ? -4.308 8.116 9.660 1.00 87.19 204 TYR A O 1
ATOM 1590 N N . ILE A 1 205 ? -2.365 7.015 9.365 1.00 86.94 205 ILE A N 1
ATOM 1591 C CA . ILE A 1 205 ? -2.712 5.872 10.221 1.00 86.94 205 ILE A CA 1
ATOM 1592 C C . ILE A 1 205 ? -3.002 6.350 11.651 1.00 86.94 205 ILE A C 1
ATOM 1594 O O . ILE A 1 205 ? -4.018 5.974 12.238 1.00 86.94 205 ILE A O 1
ATOM 1598 N N . LEU A 1 206 ? -2.161 7.229 12.203 1.00 83.38 206 LEU A N 1
ATOM 1599 C CA . LEU A 1 206 ? -2.365 7.807 13.533 1.00 83.38 206 LEU A CA 1
ATOM 1600 C C . LEU A 1 206 ? -3.641 8.643 13.617 1.00 83.38 206 LEU A C 1
ATOM 1602 O O . LEU A 1 206 ? -4.358 8.545 14.611 1.00 83.38 206 LEU A O 1
ATOM 1606 N N . SER A 1 207 ? -3.954 9.434 12.589 1.00 86.94 207 SER A N 1
ATOM 1607 C CA . SER A 1 207 ? -5.210 10.185 12.540 1.00 86.94 207 SER A CA 1
ATOM 1608 C C . SER A 1 207 ? -6.424 9.255 12.577 1.00 86.94 207 SER A C 1
ATOM 1610 O O . SER A 1 207 ? -7.335 9.497 13.364 1.00 86.94 207 SER A O 1
ATOM 1612 N N . ILE A 1 208 ? -6.412 8.150 11.823 1.00 91.06 208 ILE A N 1
ATOM 1613 C CA . ILE A 1 208 ? -7.498 7.154 11.832 1.00 91.06 208 ILE A CA 1
ATOM 1614 C C . ILE A 1 208 ? -7.645 6.512 13.211 1.00 91.06 208 ILE A C 1
ATOM 1616 O O . ILE A 1 208 ? -8.752 6.431 13.747 1.00 91.06 208 ILE A O 1
ATOM 1620 N N . ILE A 1 209 ? -6.534 6.086 13.814 1.00 89.56 209 ILE A N 1
ATOM 1621 C CA . ILE A 1 209 ? -6.533 5.499 15.159 1.00 89.56 209 ILE A CA 1
ATOM 1622 C C . ILE A 1 209 ? -7.070 6.508 16.177 1.00 89.56 209 ILE A C 1
ATOM 1624 O O . ILE A 1 209 ? -7.941 6.164 16.971 1.00 89.56 209 ILE A O 1
ATOM 1628 N N . GLY A 1 210 ? -6.610 7.759 16.128 1.00 85.50 210 GLY A N 1
ATOM 1629 C CA . GLY A 1 210 ? -7.066 8.828 17.013 1.00 85.50 210 GLY A CA 1
ATOM 1630 C C . GLY A 1 210 ? -8.563 9.107 16.875 1.00 85.50 210 GLY A C 1
ATOM 1631 O O . GLY A 1 210 ? -9.273 9.186 17.879 1.00 85.50 210 GLY A O 1
ATOM 1632 N N . THR A 1 211 ? -9.079 9.176 15.644 1.00 89.50 211 THR A N 1
ATOM 1633 C CA . THR A 1 211 ? -10.520 9.305 15.387 1.00 89.50 211 THR A CA 1
ATOM 1634 C C . THR A 1 211 ? -11.288 8.120 15.962 1.00 89.50 211 THR A C 1
ATOM 1636 O O . THR A 1 211 ? -12.267 8.316 16.683 1.00 89.50 211 THR A O 1
ATOM 1639 N N . ASN A 1 212 ? -10.825 6.894 15.718 1.00 91.62 212 ASN A N 1
ATOM 1640 C CA . ASN A 1 212 ? -11.458 5.692 16.250 1.00 91.62 212 ASN A CA 1
ATOM 1641 C C . ASN A 1 212 ? -11.453 5.676 17.783 1.00 91.62 212 ASN A C 1
ATOM 1643 O O . ASN A 1 212 ? -12.469 5.341 18.387 1.00 91.62 212 ASN A O 1
ATOM 1647 N N . MET A 1 213 ? -10.356 6.086 18.428 1.00 89.06 213 MET A N 1
ATOM 1648 C CA . MET A 1 213 ? -10.281 6.225 19.886 1.00 89.06 213 MET A CA 1
ATOM 1649 C C . MET A 1 213 ? -11.294 7.255 20.400 1.00 89.06 213 MET A C 1
ATOM 1651 O O . MET A 1 213 ? -11.989 6.997 21.383 1.00 89.06 213 MET A O 1
ATOM 1655 N N . GLY A 1 214 ? -11.446 8.388 19.709 1.00 86.06 214 GLY A N 1
ATOM 1656 C CA . GLY A 1 214 ? -12.463 9.393 20.022 1.00 86.06 214 GLY A CA 1
ATOM 1657 C C . GLY A 1 214 ? -13.888 8.837 19.938 1.00 86.06 214 GLY A C 1
ATOM 1658 O O . GLY A 1 214 ? -14.674 8.995 20.872 1.00 86.06 214 GLY A O 1
ATOM 1659 N N . LEU A 1 215 ? -14.212 8.113 18.864 1.00 89.88 215 LEU A N 1
ATOM 1660 C CA . LEU A 1 215 ? -15.527 7.487 18.677 1.00 89.88 215 LEU A CA 1
ATOM 1661 C C . LEU A 1 215 ? -15.801 6.404 19.732 1.00 89.88 215 LEU A C 1
ATOM 1663 O O . LEU A 1 215 ? -16.883 6.367 20.321 1.00 89.88 215 LEU A O 1
ATOM 1667 N N . VAL A 1 216 ? -14.802 5.570 20.039 1.00 87.38 216 VAL A N 1
ATOM 1668 C CA . VAL A 1 216 ? -14.867 4.573 21.119 1.00 87.38 216 VAL A CA 1
ATOM 1669 C C . VAL A 1 216 ? -15.085 5.251 22.473 1.00 87.38 216 VAL A C 1
ATOM 1671 O O . VAL A 1 216 ? -15.906 4.779 23.254 1.00 87.38 216 VAL A O 1
ATOM 1674 N N . SER A 1 217 ? -14.426 6.381 22.741 1.00 83.62 217 SER A N 1
ATOM 1675 C CA . SER A 1 217 ? -14.648 7.183 23.951 1.00 83.62 217 SER A CA 1
ATOM 1676 C C . SER A 1 217 ? -16.072 7.717 24.063 1.00 83.62 217 SER A C 1
ATOM 1678 O O . SER A 1 217 ? -16.662 7.654 25.140 1.00 83.62 217 SER A O 1
ATOM 1680 N N . ILE A 1 218 ? -16.647 8.220 22.968 1.00 81.69 218 ILE A N 1
ATOM 1681 C CA . ILE A 1 218 ? -18.034 8.708 22.943 1.00 81.69 218 ILE A CA 1
ATOM 1682 C C . ILE A 1 218 ? -18.992 7.567 23.299 1.00 81.69 218 ILE A C 1
ATOM 1684 O O . ILE A 1 218 ? -19.871 7.726 24.148 1.00 81.69 218 ILE A O 1
ATOM 1688 N N . ILE A 1 219 ? -18.789 6.386 22.712 1.00 80.56 219 ILE A N 1
ATOM 1689 C CA . ILE A 1 219 ? -19.590 5.201 23.034 1.00 80.56 219 ILE A CA 1
ATOM 1690 C C . ILE A 1 219 ? -19.386 4.783 24.479 1.00 80.56 219 ILE A C 1
ATOM 1692 O O . ILE A 1 219 ? -20.371 4.550 25.174 1.00 80.56 219 ILE A O 1
ATOM 1696 N N . ALA A 1 220 ? -18.141 4.721 24.951 1.00 77.69 220 ALA A N 1
ATOM 1697 C CA . ALA A 1 220 ? -17.829 4.376 26.329 1.00 77.69 220 ALA A CA 1
ATOM 1698 C C . ALA A 1 220 ? -18.535 5.330 27.294 1.00 77.69 220 ALA A C 1
ATOM 1700 O O . ALA A 1 220 ? -19.159 4.878 28.250 1.00 77.69 220 ALA A O 1
ATOM 1701 N N . TYR A 1 221 ? -18.525 6.634 27.007 1.00 74.25 221 TYR A N 1
ATOM 1702 C CA . TYR A 1 221 ? -19.248 7.622 27.791 1.00 74.25 221 TYR A CA 1
ATOM 1703 C C . TYR A 1 221 ? -20.739 7.293 27.848 1.00 74.25 221 TYR A C 1
ATOM 1705 O O . TYR A 1 221 ? -21.270 7.153 28.938 1.00 74.25 221 TYR A O 1
ATOM 1713 N N . PHE A 1 222 ? -21.437 7.083 26.732 1.00 72.06 222 PHE A N 1
ATOM 1714 C CA . PHE A 1 222 ? -22.879 6.788 26.777 1.00 72.06 222 PHE A CA 1
ATOM 1715 C C . PHE A 1 222 ? -23.219 5.387 27.310 1.00 72.06 222 PHE A C 1
ATOM 1717 O O . PHE A 1 222 ? -24.272 5.190 27.910 1.00 72.06 222 PHE A O 1
ATOM 1724 N N . TYR A 1 223 ? -22.343 4.406 27.108 1.00 71.75 223 TYR A N 1
ATOM 1725 C CA . TYR A 1 223 ? -22.573 3.005 27.464 1.00 71.75 223 TYR A CA 1
ATOM 1726 C C . TYR A 1 223 ? -22.220 2.689 28.929 1.00 71.75 223 TYR A C 1
ATOM 1728 O O . TYR A 1 223 ? -22.863 1.851 29.585 1.00 71.75 223 TYR A O 1
ATOM 1736 N N . LEU A 1 224 ? -21.194 3.369 29.449 1.00 65.69 224 LEU A N 1
ATOM 1737 C CA . LEU A 1 224 ? -20.696 3.245 30.818 1.00 65.69 224 LEU A CA 1
ATOM 1738 C C . LEU A 1 224 ? -21.186 4.381 31.720 1.00 65.69 224 LEU A C 1
ATOM 1740 O O . LEU A 1 224 ? -21.204 4.192 32.937 1.00 65.69 224 LEU A O 1
ATOM 1744 N N . SER A 1 225 ? -21.634 5.522 31.169 1.00 56.44 225 SER A N 1
ATOM 1745 C CA . SER A 1 225 ? -22.305 6.539 31.984 1.00 56.44 225 SER A CA 1
ATOM 1746 C C . SER A 1 225 ? -23.534 5.942 32.650 1.00 56.44 225 SER A C 1
ATOM 1748 O O . SER A 1 225 ? -24.298 5.139 32.113 1.00 56.44 225 SER A O 1
ATOM 1750 N N . VAL A 1 226 ? -23.624 6.295 33.919 1.00 49.88 226 VAL A N 1
ATOM 1751 C CA . VAL A 1 226 ? -24.461 5.668 34.920 1.00 49.88 226 VAL A CA 1
ATOM 1752 C C . VAL A 1 226 ? -25.925 5.880 34.534 1.00 49.88 226 VAL A C 1
ATOM 1754 O O . VAL A 1 226 ? -26.436 6.994 34.643 1.00 49.88 226 VAL A O 1
ATOM 1757 N N . PHE A 1 227 ? -26.623 4.804 34.143 1.00 46.31 227 PHE A N 1
ATOM 1758 C CA . PHE A 1 227 ? -28.070 4.711 34.376 1.00 46.31 227 PHE A CA 1
ATOM 1759 C C . PHE A 1 227 ? -28.325 5.201 35.803 1.00 46.31 227 PHE A C 1
ATOM 1761 O O . PHE A 1 227 ? -27.567 4.786 36.682 1.00 46.31 227 PHE A O 1
ATOM 1768 N N . PRO A 1 228 ? -29.323 6.065 36.064 1.00 45.84 228 PRO A N 1
ATOM 1769 C CA . PRO A 1 228 ? -29.511 6.691 37.374 1.00 45.84 228 PRO A CA 1
ATOM 1770 C C . PRO A 1 228 ? -29.335 5.641 38.479 1.00 45.84 228 PRO A C 1
ATOM 1772 O O . PRO A 1 228 ? -30.062 4.650 38.468 1.00 45.84 228 PRO A O 1
ATOM 1775 N N . ARG A 1 229 ? -28.324 5.824 39.356 1.00 50.16 229 ARG A N 1
ATOM 1776 C CA . ARG A 1 229 ? -27.704 4.801 40.244 1.00 50.16 229 ARG A CA 1
ATOM 1777 C C . ARG A 1 229 ? -28.657 3.715 40.767 1.00 50.16 229 ARG A C 1
ATOM 1779 O O . ARG A 1 229 ? -28.318 2.540 40.745 1.00 50.16 229 ARG A O 1
ATOM 1786 N N . ARG A 1 230 ? -29.880 4.098 41.144 1.00 48.34 230 ARG A N 1
ATOM 1787 C CA . ARG A 1 230 ? -30.948 3.199 41.611 1.00 48.34 230 ARG A CA 1
ATOM 1788 C C . ARG A 1 230 ? -31.322 2.065 40.645 1.00 48.34 230 ARG A C 1
ATOM 1790 O O . ARG A 1 230 ? -31.631 0.975 41.108 1.00 48.34 230 ARG A O 1
ATOM 1797 N N . GLN A 1 231 ? -31.326 2.293 39.331 1.00 50.19 231 GLN A N 1
ATOM 1798 C CA . GLN A 1 231 ? -31.667 1.254 38.349 1.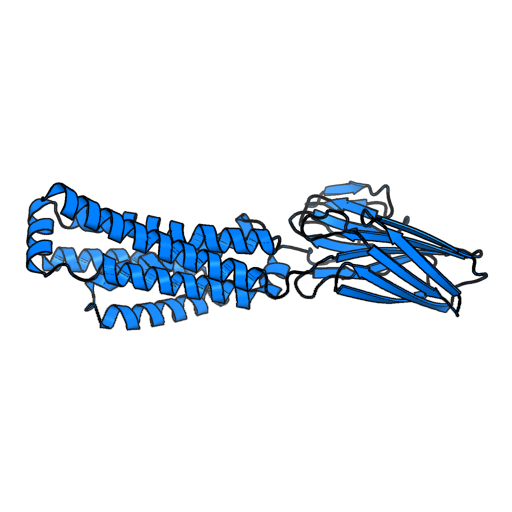00 50.19 231 GLN A CA 1
ATOM 1799 C C . GLN A 1 231 ? -30.534 0.237 38.178 1.00 50.19 231 GLN A C 1
ATOM 1801 O O . GLN A 1 231 ? -30.802 -0.953 38.046 1.00 50.19 231 GLN A O 1
ATOM 1806 N N . LEU A 1 232 ? -29.276 0.687 38.230 1.00 58.50 232 LEU A N 1
ATOM 1807 C CA . LEU A 1 232 ? -28.105 -0.189 38.152 1.00 58.50 232 LEU A CA 1
ATOM 1808 C C . LEU A 1 232 ? -27.955 -1.044 39.409 1.00 58.50 232 LEU A C 1
ATOM 1810 O O . LEU A 1 232 ? -27.715 -2.235 39.267 1.00 58.50 232 LEU A O 1
ATOM 1814 N N . ASP A 1 233 ? -28.187 -0.486 40.600 1.00 56.66 233 ASP A N 1
ATOM 1815 C CA . ASP A 1 233 ? -28.191 -1.258 41.851 1.00 56.66 233 ASP A CA 1
ATOM 1816 C C . ASP A 1 233 ? -29.250 -2.367 41.825 1.00 56.66 233 ASP A C 1
ATOM 1818 O O . ASP A 1 233 ? -28.975 -3.499 42.212 1.00 56.66 233 ASP A O 1
ATOM 1822 N N . LEU A 1 234 ? -30.453 -2.071 41.318 1.00 57.16 234 LEU A N 1
ATOM 1823 C CA . LEU A 1 234 ? -31.511 -3.068 41.127 1.00 57.16 234 LEU A CA 1
ATOM 1824 C C . LEU A 1 234 ? -31.094 -4.158 40.133 1.00 57.16 234 LEU A C 1
ATOM 1826 O O . LEU A 1 234 ? -31.247 -5.341 40.421 1.00 57.16 234 LEU A O 1
ATOM 1830 N N . ILE A 1 235 ? -30.530 -3.777 38.986 1.00 59.50 235 ILE A N 1
ATOM 1831 C CA . ILE A 1 235 ? -30.083 -4.724 37.957 1.00 59.50 235 ILE A CA 1
ATOM 1832 C C . ILE A 1 235 ? -28.914 -5.580 38.475 1.00 59.50 235 ILE A C 1
ATOM 1834 O O . ILE A 1 235 ? -28.936 -6.799 38.314 1.00 59.50 235 ILE A O 1
ATOM 1838 N N . PHE A 1 236 ? -27.940 -4.987 39.170 1.00 65.31 236 PHE A N 1
ATOM 1839 C CA . PHE A 1 236 ? -26.828 -5.700 39.803 1.00 65.31 236 PHE A CA 1
ATOM 1840 C C . PHE A 1 236 ? -27.285 -6.642 40.911 1.00 65.31 236 PHE A C 1
ATOM 1842 O O . PHE A 1 236 ? -26.760 -7.750 41.010 1.00 65.31 236 PHE A O 1
ATOM 1849 N N . ARG A 1 237 ? -28.289 -6.250 41.699 1.00 60.38 237 ARG A N 1
ATOM 1850 C CA . ARG A 1 237 ? -28.876 -7.092 42.746 1.00 60.38 237 ARG A CA 1
ATOM 1851 C C . ARG A 1 237 ? -29.674 -8.269 42.169 1.00 60.38 237 ARG A C 1
ATOM 1853 O O . ARG A 1 237 ? -29.710 -9.321 42.794 1.00 60.38 237 ARG A O 1
ATOM 1860 N N . VAL A 1 238 ? -30.279 -8.116 40.986 1.00 63.41 238 VAL A N 1
ATOM 1861 C CA . VAL A 1 238 ? -31.091 -9.162 40.330 1.00 63.41 238 VAL A CA 1
ATOM 1862 C C . VAL A 1 238 ? -30.254 -10.109 39.461 1.00 63.41 238 VAL A C 1
ATOM 1864 O O . VAL A 1 238 ? -30.442 -11.319 39.525 1.00 63.41 238 VAL A O 1
ATOM 1867 N N . ALA A 1 239 ? -29.334 -9.592 38.644 1.00 66.44 239 ALA A N 1
ATOM 1868 C CA . ALA A 1 239 ? -28.567 -10.399 37.686 1.00 66.44 239 ALA A CA 1
ATOM 1869 C C . ALA A 1 239 ? -27.116 -10.681 38.121 1.00 66.44 239 ALA A C 1
ATOM 1871 O O . ALA A 1 239 ? -26.473 -11.567 37.556 1.00 66.44 239 ALA A O 1
ATOM 1872 N N . GLY A 1 240 ? -26.608 -9.978 39.136 1.00 66.94 240 GLY A N 1
ATOM 1873 C CA . GLY A 1 240 ? -25.252 -10.134 39.659 1.00 66.94 240 GLY A CA 1
ATOM 1874 C C . GLY A 1 240 ? -24.220 -9.247 38.955 1.00 66.94 240 GLY A C 1
ATOM 1875 O O . GLY A 1 240 ? -24.181 -9.142 37.726 1.00 66.94 240 GLY A O 1
ATOM 1876 N N . VAL A 1 241 ? -23.334 -8.639 39.752 1.00 68.69 241 VAL A N 1
ATOM 1877 C CA . VAL A 1 241 ? -22.272 -7.719 39.298 1.00 68.69 241 VAL A CA 1
ATOM 1878 C C . VAL A 1 241 ? -21.387 -8.346 38.220 1.00 68.69 241 VAL A C 1
ATOM 1880 O O . VAL A 1 241 ? -21.126 -7.716 37.199 1.00 68.69 241 VAL A O 1
ATOM 1883 N N . SER A 1 242 ? -20.992 -9.610 38.396 1.00 67.38 242 SER A N 1
ATOM 1884 C CA . SER A 1 242 ? -20.117 -10.323 37.459 1.00 67.38 242 SER A CA 1
ATOM 1885 C C . SER A 1 242 ? -20.721 -10.483 36.065 1.00 67.38 242 SER A C 1
ATOM 1887 O O . SER A 1 242 ? -20.054 -10.180 35.077 1.00 67.38 242 SER A O 1
ATOM 1889 N N . LYS A 1 243 ? -21.991 -10.898 35.965 1.00 69.31 243 LYS A N 1
ATOM 1890 C CA . LYS A 1 243 ? -22.659 -11.125 34.673 1.00 69.31 243 LYS A CA 1
ATOM 1891 C C . LYS A 1 243 ? -22.833 -9.828 33.889 1.00 69.31 243 LYS A C 1
ATOM 1893 O O . LYS A 1 243 ? -22.568 -9.795 32.690 1.00 69.31 243 LYS A O 1
ATOM 1898 N N . ILE A 1 244 ? -23.242 -8.754 34.561 1.00 69.69 244 ILE A N 1
ATOM 1899 C CA . ILE A 1 244 ? -23.452 -7.451 33.916 1.00 69.69 244 ILE A CA 1
ATOM 1900 C C . ILE A 1 244 ? -22.120 -6.820 33.511 1.00 69.69 244 ILE A C 1
ATOM 1902 O O . ILE A 1 244 ? -22.022 -6.272 32.415 1.00 69.69 244 ILE A O 1
ATOM 1906 N N . TYR A 1 245 ? -21.094 -6.918 34.362 1.00 69.44 245 TYR A N 1
ATOM 1907 C CA . TYR A 1 245 ? -19.759 -6.419 34.042 1.00 69.44 245 TYR A CA 1
ATOM 1908 C C . TYR A 1 245 ? -19.203 -7.139 32.803 1.00 69.44 245 TYR A C 1
ATOM 1910 O O . TYR A 1 245 ? -18.939 -6.503 31.786 1.00 69.44 245 TYR A O 1
ATOM 1918 N N . LEU A 1 246 ? -19.173 -8.476 32.801 1.00 69.62 246 LEU A N 1
ATOM 1919 C CA . LEU A 1 246 ? -18.705 -9.245 31.642 1.00 69.62 246 LEU A CA 1
ATOM 1920 C C . LEU A 1 246 ? -19.525 -8.971 30.372 1.00 69.62 246 LEU A C 1
ATOM 1922 O O . LEU A 1 246 ? -18.951 -8.752 29.310 1.00 69.62 246 LEU A O 1
ATOM 1926 N N . SER A 1 247 ? -20.856 -8.907 30.466 1.00 72.00 247 SER A N 1
ATOM 1927 C CA . SER A 1 247 ? -21.718 -8.588 29.318 1.00 72.00 247 SER A CA 1
ATOM 1928 C C . SER A 1 247 ? -21.394 -7.219 28.708 1.00 72.00 247 SER A C 1
ATOM 1930 O O . SER A 1 247 ? -21.295 -7.086 27.483 1.00 72.00 247 SER A O 1
ATOM 1932 N N . LYS A 1 248 ? -21.166 -6.205 29.552 1.00 72.81 248 LYS A N 1
ATOM 1933 C CA . LYS A 1 248 ? -20.766 -4.870 29.100 1.00 72.81 248 LYS A CA 1
ATOM 1934 C C . LYS A 1 248 ? -19.366 -4.854 28.489 1.00 72.81 248 LYS A C 1
ATOM 1936 O O . LYS A 1 248 ? -19.172 -4.167 27.492 1.00 72.81 248 LYS A O 1
ATOM 1941 N N . LEU A 1 249 ? -18.424 -5.610 29.052 1.00 76.75 249 LEU A N 1
ATOM 1942 C CA . LEU A 1 249 ? -17.073 -5.760 28.510 1.00 76.75 249 LEU A CA 1
ATOM 1943 C C . LEU A 1 249 ? -17.117 -6.335 27.087 1.00 76.75 249 LEU A C 1
ATOM 1945 O O . LEU A 1 249 ? -16.581 -5.725 26.166 1.00 76.75 249 LEU A O 1
ATOM 1949 N N . PHE A 1 250 ? -17.810 -7.463 26.890 1.00 74.56 250 PHE A N 1
ATOM 1950 C CA . PHE A 1 250 ? -17.942 -8.091 25.570 1.00 74.56 250 PHE A CA 1
ATOM 1951 C C . PHE A 1 250 ? -18.641 -7.179 24.562 1.00 74.56 250 PHE A C 1
ATOM 1953 O O . PHE A 1 250 ? -18.183 -7.045 23.430 1.00 74.56 250 PHE A O 1
ATOM 1960 N N . SER A 1 251 ? -19.713 -6.506 24.981 1.00 78.56 251 SER A N 1
ATOM 1961 C CA . SER A 1 251 ? -20.418 -5.555 24.117 1.00 78.56 251 SER A CA 1
ATOM 1962 C C . SER A 1 251 ? -19.507 -4.403 23.690 1.00 78.56 251 SER A C 1
ATOM 1964 O O . SER A 1 251 ? -19.497 -4.036 22.520 1.00 78.56 251 SER A O 1
ATOM 1966 N N . MET A 1 252 ? -18.715 -3.854 24.617 1.00 79.69 252 MET A N 1
ATOM 1967 C CA . MET A 1 252 ? -17.771 -2.777 24.320 1.00 79.69 252 MET A CA 1
ATOM 1968 C C . MET A 1 252 ? -16.700 -3.230 23.320 1.00 79.69 252 MET A C 1
ATOM 1970 O O . MET A 1 252 ? -16.431 -2.517 22.361 1.00 79.69 252 MET A O 1
ATOM 1974 N N . LEU A 1 253 ? -16.155 -4.440 23.485 1.00 83.38 253 LEU A N 1
ATOM 1975 C CA . LEU A 1 253 ? -15.178 -5.013 22.554 1.00 83.38 253 LEU A CA 1
ATOM 1976 C C . LEU A 1 253 ? -15.743 -5.163 21.136 1.00 83.38 253 LEU A C 1
ATOM 1978 O O . LEU A 1 253 ? -15.089 -4.768 20.172 1.00 83.38 253 LEU A O 1
ATOM 1982 N N . ILE A 1 254 ? -16.967 -5.683 21.005 1.00 85.94 254 ILE A N 1
ATOM 1983 C CA . ILE A 1 254 ? -17.641 -5.821 19.705 1.00 85.94 254 ILE A CA 1
ATOM 1984 C C . ILE A 1 254 ? -17.842 -4.445 19.057 1.00 85.94 254 ILE A C 1
ATOM 1986 O O . ILE A 1 254 ? -17.566 -4.276 17.872 1.00 85.94 254 ILE A O 1
ATOM 1990 N N . LEU A 1 255 ? -18.278 -3.448 19.832 1.00 86.00 255 LEU A N 1
ATOM 1991 C CA . LEU A 1 255 ? -18.480 -2.082 19.340 1.00 86.00 255 LEU A CA 1
ATOM 1992 C C . LEU A 1 255 ? -17.175 -1.439 18.870 1.00 86.00 255 LEU A C 1
ATOM 1994 O O . LEU A 1 255 ? -17.147 -0.812 17.815 1.00 86.00 255 LEU A O 1
ATOM 1998 N N . THR A 1 256 ? -16.091 -1.622 19.623 1.00 88.88 256 THR A N 1
ATOM 1999 C CA . THR A 1 256 ? -14.766 -1.146 19.228 1.00 88.88 256 THR A CA 1
ATOM 2000 C C . THR A 1 256 ? -14.331 -1.768 17.910 1.00 88.88 256 THR A C 1
ATOM 2002 O O . THR A 1 256 ? -13.913 -1.029 17.024 1.00 88.88 256 THR A O 1
ATOM 2005 N N . LEU A 1 257 ? -14.487 -3.085 17.750 1.00 90.31 257 LEU A N 1
ATOM 2006 C CA . LEU A 1 257 ? -14.147 -3.781 16.508 1.00 90.31 257 LEU A CA 1
ATOM 2007 C C . LEU A 1 257 ? -14.987 -3.297 15.322 1.00 90.31 257 LEU A C 1
ATOM 2009 O O . LEU A 1 257 ? -14.440 -3.082 14.246 1.00 90.31 257 LEU A O 1
ATOM 2013 N N . LEU A 1 258 ? -16.289 -3.072 15.511 1.00 90.38 258 LEU A N 1
ATOM 2014 C CA . LEU A 1 258 ? -17.172 -2.569 14.453 1.00 90.38 258 LEU A CA 1
ATOM 2015 C C . LEU A 1 258 ? -16.800 -1.161 13.965 1.00 90.38 258 LEU A C 1
ATOM 2017 O O . LEU A 1 258 ? -17.109 -0.815 12.830 1.00 90.38 258 LEU A O 1
ATOM 2021 N N . ILE A 1 259 ? -16.145 -0.353 14.798 1.00 90.06 259 ILE A N 1
ATOM 2022 C CA . ILE A 1 259 ? -15.676 0.990 14.427 1.00 90.06 259 ILE A CA 1
ATOM 2023 C C . ILE A 1 259 ? -14.288 0.914 13.804 1.00 90.06 259 ILE A C 1
ATOM 2025 O O . ILE A 1 259 ? -14.042 1.496 12.751 1.00 90.06 259 ILE A O 1
ATOM 2029 N N . SER A 1 260 ? -13.367 0.202 14.451 1.00 91.88 260 SER A N 1
ATOM 2030 C CA . SER A 1 260 ? -11.965 0.212 14.047 1.00 91.88 260 SER A CA 1
ATOM 2031 C C . SER A 1 260 ? -11.677 -0.671 12.840 1.00 91.88 260 SER A C 1
ATOM 2033 O O . SER A 1 260 ? -10.877 -0.279 11.996 1.00 91.88 260 SER A O 1
ATOM 2035 N N . LEU A 1 261 ? -12.310 -1.841 12.729 1.00 91.94 261 LEU A N 1
ATOM 2036 C CA . LEU A 1 261 ? -12.006 -2.793 11.662 1.00 91.94 261 LEU A CA 1
ATOM 2037 C C . LEU A 1 261 ? -12.360 -2.247 10.274 1.00 91.94 261 LEU A C 1
ATOM 2039 O O . LEU A 1 261 ? -11.472 -2.262 9.425 1.00 91.94 261 LEU A O 1
ATOM 2043 N N . PRO A 1 262 ? -13.574 -1.717 10.016 1.00 92.06 262 PRO A N 1
ATOM 2044 C CA . PRO A 1 262 ? -13.916 -1.232 8.681 1.00 92.06 262 PRO A CA 1
ATOM 2045 C C . PRO A 1 262 ? -13.052 -0.046 8.250 1.00 92.06 262 PRO A C 1
ATOM 2047 O O . PRO A 1 262 ? -12.590 -0.011 7.116 1.00 92.06 262 PRO A O 1
ATOM 2050 N N . SER A 1 263 ? -12.790 0.906 9.149 1.00 93.69 263 SER A N 1
ATOM 2051 C CA . SER A 1 263 ? -11.971 2.082 8.831 1.00 93.69 263 SER A CA 1
ATOM 2052 C C . SER A 1 263 ? -10.520 1.724 8.532 1.00 93.69 263 SER A C 1
ATOM 2054 O O . SER A 1 263 ? -9.975 2.165 7.522 1.00 93.69 263 SER A O 1
ATOM 2056 N N . ILE A 1 264 ? -9.903 0.889 9.370 1.00 91.69 264 ILE A N 1
ATOM 2057 C CA . ILE A 1 264 ? -8.518 0.448 9.178 1.00 91.69 264 ILE A CA 1
ATOM 2058 C C . ILE A 1 264 ? -8.399 -0.433 7.922 1.00 91.69 264 ILE A C 1
ATOM 2060 O O . ILE A 1 264 ? -7.457 -0.260 7.150 1.00 91.69 264 ILE A O 1
ATOM 2064 N N . ALA A 1 265 ? -9.370 -1.319 7.672 1.00 90.50 265 ALA A N 1
ATOM 2065 C CA . ALA A 1 265 ? -9.388 -2.171 6.485 1.00 90.50 265 ALA A CA 1
ATOM 2066 C C . ALA A 1 265 ? -9.523 -1.365 5.188 1.00 90.50 265 ALA A C 1
ATOM 2068 O O . ALA A 1 265 ? -8.762 -1.586 4.253 1.00 90.50 265 ALA A O 1
ATOM 2069 N N . ILE A 1 266 ? -10.444 -0.398 5.144 1.00 90.06 266 ILE A N 1
ATOM 2070 C CA . ILE A 1 266 ? -10.641 0.458 3.967 1.00 90.06 266 IL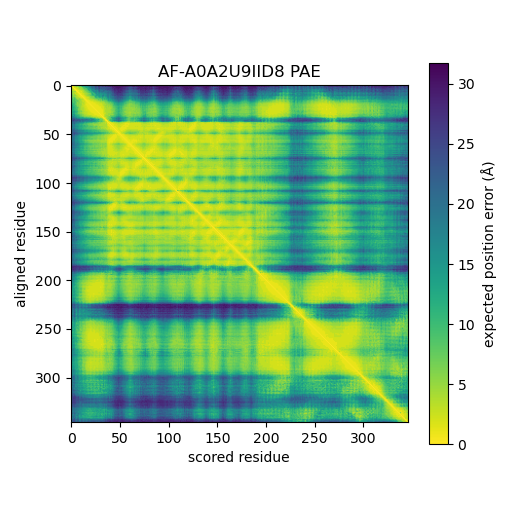E A CA 1
ATOM 2071 C C . ILE A 1 266 ? -9.390 1.292 3.686 1.00 90.06 266 ILE A C 1
ATOM 2073 O O . ILE A 1 266 ? -8.976 1.407 2.535 1.00 90.06 266 ILE A O 1
ATOM 2077 N N . PHE A 1 267 ? -8.758 1.843 4.724 1.00 88.75 267 PHE A N 1
ATOM 2078 C CA . PHE A 1 267 ? -7.512 2.585 4.552 1.00 88.75 267 PHE A CA 1
ATOM 2079 C C . PHE A 1 267 ? -6.394 1.710 3.974 1.00 88.75 267 PHE A C 1
ATOM 2081 O O . PHE A 1 267 ? -5.720 2.119 3.030 1.00 88.75 267 PHE A O 1
ATOM 2088 N N . ALA A 1 268 ? -6.212 0.506 4.521 1.00 86.31 268 ALA A N 1
ATOM 2089 C CA . ALA A 1 268 ? -5.199 -0.426 4.044 1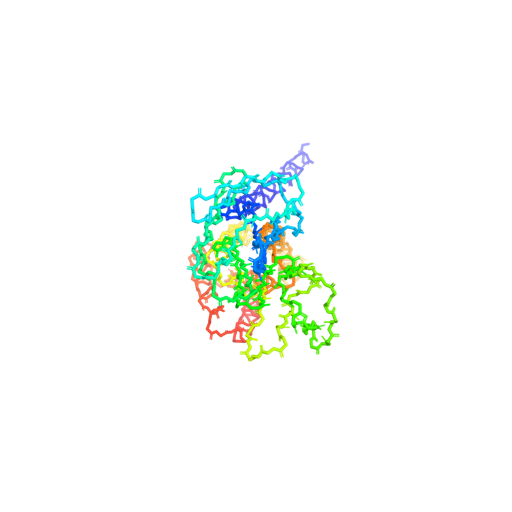.00 86.31 268 ALA A CA 1
ATOM 2090 C C . ALA A 1 268 ? -5.449 -0.857 2.595 1.00 86.31 268 ALA A C 1
ATOM 2092 O O . ALA A 1 268 ? -4.512 -0.863 1.803 1.00 86.31 268 ALA A O 1
ATOM 2093 N N . GLU A 1 269 ? -6.705 -1.123 2.231 1.00 84.75 269 GLU A N 1
ATOM 2094 C CA . GLU A 1 269 ? -7.085 -1.494 0.867 1.00 84.75 269 GLU A CA 1
ATOM 2095 C C . GLU A 1 269 ? -6.750 -0.382 -0.139 1.00 84.75 269 GLU A C 1
ATOM 2097 O O . GLU A 1 269 ? -6.148 -0.655 -1.176 1.00 84.75 269 GLU A O 1
ATOM 2102 N N . ILE A 1 270 ? -7.070 0.877 0.188 1.00 81.88 270 ILE A N 1
ATOM 2103 C CA . ILE A 1 270 ? -6.800 2.032 -0.686 1.00 81.88 270 ILE A CA 1
ATOM 2104 C C . ILE A 1 270 ? -5.294 2.316 -0.796 1.00 81.88 270 ILE A C 1
ATOM 2106 O O . ILE A 1 270 ? -4.810 2.665 -1.869 1.00 81.88 270 ILE A O 1
ATOM 2110 N N . LYS A 1 271 ? -4.529 2.164 0.294 1.00 79.19 271 LYS A N 1
ATOM 2111 C CA . LYS A 1 271 ? -3.070 2.383 0.283 1.00 79.19 271 LYS A CA 1
ATOM 2112 C C . LYS A 1 271 ? -2.266 1.156 -0.176 1.00 79.19 271 LYS A C 1
ATOM 2114 O O . LYS A 1 271 ? -1.048 1.258 -0.310 1.00 79.19 271 LYS A O 1
ATOM 2119 N N . GLY A 1 272 ? -2.914 0.023 -0.456 1.00 75.00 272 GLY A N 1
ATOM 2120 C CA . GLY A 1 272 ? -2.259 -1.203 -0.922 1.00 75.00 272 GLY A CA 1
ATOM 2121 C C . GLY A 1 272 ? -1.403 -1.895 0.146 1.00 75.00 272 GLY A C 1
ATOM 2122 O O . GLY A 1 272 ? -0.340 -2.421 -0.173 1.00 75.00 272 GLY A O 1
ATOM 2123 N N . ILE A 1 273 ? -1.843 -1.863 1.406 1.00 79.50 273 ILE A N 1
ATOM 2124 C CA . ILE A 1 273 ? -1.188 -2.500 2.559 1.00 79.50 273 ILE A CA 1
ATOM 2125 C C . ILE A 1 273 ? -1.931 -3.800 2.884 1.00 79.50 273 ILE A C 1
ATOM 2127 O O . ILE A 1 273 ? -3.163 -3.807 2.932 1.00 79.50 273 ILE A O 1
ATOM 2131 N N . PHE A 1 274 ? -1.222 -4.899 3.165 1.00 79.75 274 PHE A N 1
ATOM 2132 C CA . PHE A 1 274 ? -1.894 -6.127 3.583 1.00 79.75 274 PHE A CA 1
ATOM 2133 C C . PHE A 1 274 ? -2.603 -5.963 4.926 1.00 79.75 274 PHE A C 1
ATOM 2135 O O . PHE A 1 274 ? -2.086 -5.378 5.881 1.00 79.75 274 PHE A O 1
ATOM 2142 N N . LEU A 1 275 ? -3.773 -6.594 5.036 1.00 80.06 275 LEU A N 1
ATOM 2143 C CA . LEU A 1 275 ? -4.575 -6.566 6.257 1.00 80.06 275 LEU A CA 1
ATOM 2144 C C . LEU A 1 275 ? -3.839 -7.170 7.471 1.00 80.06 275 LEU A C 1
ATOM 2146 O O . LEU A 1 275 ? -4.059 -6.761 8.608 1.00 80.06 275 LEU A O 1
ATOM 2150 N N . SER A 1 276 ? -2.933 -8.124 7.247 1.00 80.50 276 SER A N 1
ATOM 2151 C CA . SER A 1 276 ? -2.092 -8.693 8.306 1.00 80.50 276 SER A CA 1
ATOM 2152 C C . SER A 1 276 ? -1.134 -7.654 8.900 1.00 80.50 276 SER A C 1
ATOM 2154 O O . SER A 1 276 ? -0.959 -7.616 10.120 1.00 80.50 276 SER A O 1
ATOM 2156 N N . SER A 1 277 ? -0.584 -6.763 8.072 1.00 78.44 277 SER A N 1
ATOM 2157 C CA . SER A 1 277 ? 0.376 -5.724 8.467 1.00 78.44 277 SER A CA 1
ATOM 2158 C C . SER A 1 277 ? -0.234 -4.643 9.370 1.00 78.44 277 SER A C 1
ATOM 2160 O O . SER A 1 277 ? 0.486 -3.980 10.113 1.00 78.44 277 SER A O 1
ATOM 2162 N N . ILE A 1 278 ? -1.563 -4.494 9.366 1.00 79.56 278 ILE A N 1
ATOM 2163 C CA . ILE A 1 278 ? -2.303 -3.528 10.201 1.00 79.56 278 ILE A CA 1
ATOM 2164 C C . ILE A 1 278 ? -2.885 -4.130 11.493 1.00 79.56 278 ILE A C 1
ATOM 2166 O O . ILE A 1 278 ? -3.437 -3.400 12.320 1.00 79.56 278 ILE A O 1
ATOM 2170 N N . THR A 1 279 ? -2.715 -5.437 11.724 1.00 81.31 279 THR A N 1
ATOM 2171 C CA . THR A 1 279 ? -3.146 -6.129 12.957 1.00 81.31 279 THR A CA 1
ATOM 2172 C C . THR A 1 279 ? -2.682 -5.443 14.255 1.00 81.31 279 THR A C 1
ATOM 2174 O O . THR A 1 279 ? -3.494 -5.337 15.181 1.00 81.31 279 THR A O 1
ATOM 2177 N N . PRO A 1 280 ? -1.442 -4.910 14.358 1.00 82.75 280 PRO A N 1
ATOM 2178 C CA . PRO A 1 280 ? -1.001 -4.205 15.563 1.00 82.75 280 PRO A CA 1
ATOM 2179 C C . PRO A 1 280 ? -1.894 -3.007 15.921 1.00 82.75 280 PRO A C 1
ATOM 2181 O O . PRO A 1 280 ? -2.173 -2.767 17.095 1.00 82.75 280 PRO A O 1
ATOM 2184 N N . TYR A 1 281 ? -2.420 -2.295 14.920 1.00 83.94 281 TYR A N 1
ATOM 2185 C CA . TYR A 1 281 ? -3.300 -1.141 15.119 1.00 83.94 281 TYR A CA 1
ATOM 2186 C C . TYR A 1 281 ? -4.678 -1.534 15.653 1.00 83.94 281 TYR A C 1
ATOM 2188 O O . TYR A 1 281 ? -5.219 -0.850 16.522 1.00 83.94 281 TYR A O 1
ATOM 2196 N N . LEU A 1 282 ? -5.219 -2.678 15.226 1.00 85.12 282 LEU A N 1
ATOM 2197 C CA . LEU A 1 282 ? -6.441 -3.235 15.817 1.00 85.12 282 LEU A CA 1
ATOM 2198 C C . LEU A 1 282 ? -6.226 -3.653 17.272 1.00 85.12 282 LEU A C 1
ATOM 2200 O O . LEU A 1 282 ? -7.085 -3.400 18.118 1.00 85.12 282 LEU A O 1
ATOM 2204 N N . PHE A 1 283 ? -5.070 -4.240 17.582 1.00 83.12 283 PHE A N 1
ATOM 2205 C CA . PHE A 1 283 ? -4.723 -4.605 18.952 1.00 83.12 283 PHE A CA 1
ATOM 2206 C C . PHE A 1 283 ? -4.676 -3.376 19.871 1.00 83.12 283 PHE A C 1
ATOM 2208 O O . PHE A 1 283 ? -5.253 -3.397 20.958 1.00 83.12 283 PHE A O 1
ATOM 2215 N N . ILE A 1 284 ? -4.089 -2.269 19.406 1.00 81.56 284 ILE A N 1
ATOM 2216 C CA . ILE A 1 284 ? -4.068 -0.989 20.133 1.00 81.56 284 ILE A CA 1
ATOM 2217 C C . ILE A 1 284 ? -5.491 -0.496 20.435 1.00 81.56 284 ILE A C 1
ATOM 2219 O O . ILE A 1 284 ? -5.769 -0.062 21.554 1.00 81.56 284 ILE A O 1
ATOM 2223 N N . MET A 1 285 ? -6.416 -0.613 19.478 1.00 86.81 285 MET A N 1
ATOM 2224 C CA . MET A 1 285 ? -7.818 -0.228 19.678 1.00 86.81 285 MET A CA 1
ATOM 2225 C C . MET A 1 285 ? -8.516 -1.075 20.749 1.00 86.81 285 MET A C 1
ATOM 2227 O O . MET A 1 285 ? -9.268 -0.542 21.568 1.00 86.81 285 MET A O 1
ATOM 2231 N N . ILE A 1 286 ? -8.242 -2.381 20.782 1.00 85.50 286 ILE A N 1
ATOM 2232 C CA . ILE A 1 286 ? -8.759 -3.284 21.817 1.00 85.50 286 ILE A CA 1
ATOM 2233 C C . ILE A 1 286 ? -8.188 -2.898 23.186 1.00 85.50 286 ILE A C 1
ATOM 2235 O O . ILE A 1 286 ? -8.947 -2.746 24.143 1.00 85.50 286 ILE A O 1
ATOM 2239 N N . MET A 1 287 ? -6.871 -2.682 23.277 1.00 82.56 287 MET A N 1
ATOM 2240 C CA . MET A 1 287 ? -6.209 -2.275 24.522 1.00 82.56 287 MET A CA 1
ATOM 2241 C C . MET A 1 287 ? -6.755 -0.945 25.048 1.00 82.56 287 MET A C 1
ATOM 2243 O O . MET A 1 287 ? -7.030 -0.818 26.241 1.00 82.56 287 MET A O 1
ATOM 2247 N N . TYR A 1 288 ? -6.999 0.019 24.158 1.00 84.19 288 TYR A N 1
ATOM 2248 C CA . TYR A 1 288 ? -7.646 1.281 24.500 1.00 84.19 288 TYR A CA 1
ATOM 2249 C C . TYR A 1 288 ? -9.029 1.070 25.123 1.00 84.19 288 TYR A C 1
ATOM 2251 O O . TYR A 1 288 ? -9.312 1.584 26.206 1.00 84.19 288 TYR A O 1
ATOM 2259 N N . SER A 1 289 ? -9.879 0.268 24.475 1.00 84.56 289 SER A N 1
ATOM 2260 C CA . SER A 1 289 ? -11.215 -0.043 24.988 1.00 84.56 289 SER A CA 1
ATOM 2261 C C . SER A 1 289 ? -11.164 -0.709 26.365 1.00 84.56 289 SER A C 1
ATOM 2263 O O . SER A 1 289 ? -11.947 -0.356 27.248 1.00 84.56 289 SER A O 1
ATOM 2265 N N . LEU A 1 290 ? -10.245 -1.658 26.568 1.00 83.75 290 LEU A N 1
ATOM 2266 C CA . LEU A 1 290 ? -10.063 -2.339 27.852 1.00 83.75 290 LEU A CA 1
ATOM 2267 C C . LEU A 1 290 ? -9.626 -1.370 28.956 1.00 83.75 290 LEU A C 1
ATOM 2269 O O . LEU A 1 290 ? -10.189 -1.400 30.051 1.00 83.75 290 LEU A O 1
ATOM 2273 N N . ALA A 1 291 ? -8.681 -0.476 28.663 1.00 79.44 291 ALA A N 1
ATOM 2274 C CA . ALA A 1 291 ? -8.209 0.525 29.613 1.00 79.44 291 ALA A CA 1
ATOM 2275 C C . ALA A 1 291 ? -9.327 1.501 30.021 1.00 79.44 291 ALA A C 1
ATOM 2277 O O . ALA A 1 291 ? -9.558 1.717 31.213 1.00 79.44 291 ALA A O 1
ATOM 2278 N N . VAL A 1 292 ? -10.075 2.033 29.046 1.00 78.81 292 VAL A N 1
ATOM 2279 C CA . VAL A 1 292 ? -11.230 2.912 29.301 1.00 78.81 292 VAL A CA 1
ATOM 2280 C C . VAL A 1 292 ? -12.291 2.190 30.130 1.00 78.81 292 VAL A C 1
ATOM 2282 O O . VAL A 1 292 ? -12.806 2.738 31.107 1.00 78.81 292 VAL A O 1
ATOM 2285 N N . TYR A 1 293 ? -12.592 0.939 29.779 1.00 76.81 293 TYR A N 1
ATOM 2286 C CA . TYR A 1 293 ? -13.563 0.129 30.499 1.00 76.81 293 TYR A CA 1
ATOM 2287 C C . TYR A 1 293 ? -13.135 -0.132 31.948 1.00 76.81 293 TYR A C 1
ATOM 2289 O O . TYR A 1 293 ? -13.942 0.058 32.856 1.00 76.81 293 TYR A O 1
ATOM 2297 N N . GLY A 1 294 ? -11.873 -0.501 32.182 1.00 71.81 294 GLY A N 1
ATOM 2298 C CA . GLY A 1 294 ? -11.337 -0.792 33.513 1.00 71.81 294 GLY A CA 1
ATOM 2299 C C . GLY A 1 294 ? -11.230 0.421 34.437 1.00 71.81 294 GLY A C 1
ATOM 2300 O O . GLY A 1 294 ? -11.402 0.287 35.646 1.00 71.81 294 GLY A O 1
ATOM 2301 N N . ILE A 1 295 ? -11.006 1.616 33.884 1.00 75.19 295 ILE A N 1
ATOM 2302 C CA . ILE A 1 295 ? -10.951 2.867 34.660 1.00 75.19 295 ILE A CA 1
ATOM 2303 C C . ILE A 1 295 ? -12.348 3.439 34.913 1.00 75.19 295 ILE A C 1
ATOM 2305 O O . ILE A 1 295 ? -12.558 4.127 35.912 1.00 75.19 295 ILE A O 1
ATOM 2309 N N . SER A 1 296 ? -13.333 3.105 34.075 1.00 72.88 296 SER A N 1
ATOM 2310 C CA . SER A 1 296 ? -14.705 3.605 34.214 1.00 72.88 296 SER A CA 1
ATOM 2311 C C . SER A 1 296 ? -15.336 3.452 35.608 1.00 72.88 296 SER A C 1
ATOM 2313 O O . SER A 1 296 ? -15.987 4.400 36.047 1.00 72.88 296 SER A O 1
ATOM 2315 N N . PRO A 1 297 ? -15.121 2.363 36.377 1.00 69.50 297 PRO A N 1
ATOM 2316 C CA . PRO A 1 297 ? -15.680 2.232 37.719 1.00 69.50 297 PRO A CA 1
ATOM 2317 C C . PRO A 1 297 ? -14.891 3.012 38.775 1.00 69.50 297 PRO A C 1
ATOM 2319 O O . PRO A 1 297 ? -15.347 3.192 39.908 1.00 69.50 297 PRO A O 1
ATOM 2322 N N . LEU A 1 298 ? -13.677 3.455 38.439 1.00 70.50 298 LEU A N 1
ATOM 2323 C CA . LEU A 1 298 ? -12.817 4.191 39.351 1.00 70.50 298 LEU A CA 1
ATOM 2324 C C . LEU A 1 298 ? -13.231 5.662 39.466 1.00 70.50 298 LEU A C 1
ATOM 2326 O O . LEU A 1 298 ? -12.982 6.254 40.516 1.00 70.50 298 LEU A O 1
ATOM 2330 N N . MET A 1 299 ? -13.887 6.211 38.440 1.00 69.62 299 MET A N 1
ATOM 2331 C CA . MET A 1 299 ? -14.056 7.651 38.235 1.00 69.62 299 MET A CA 1
ATOM 2332 C C . MET A 1 299 ? -15.505 8.067 37.968 1.00 69.62 299 MET A C 1
ATOM 2334 O O . MET A 1 299 ? -16.370 7.251 37.651 1.00 69.62 299 MET A O 1
ATOM 2338 N N . LYS A 1 300 ? -15.795 9.368 38.094 1.00 66.00 300 LYS A N 1
ATOM 2339 C CA . LYS A 1 300 ? -17.094 9.928 37.686 1.00 66.00 300 LYS A CA 1
ATOM 2340 C C . LYS A 1 300 ? -17.149 10.108 36.165 1.00 66.00 300 LYS A C 1
ATOM 2342 O O . LYS A 1 300 ? -16.135 10.306 35.507 1.00 66.00 300 LYS A O 1
ATOM 2347 N N . SER A 1 301 ? -18.356 10.139 35.595 1.00 62.25 301 SER A N 1
ATOM 2348 C CA . SER A 1 301 ? -18.564 10.241 34.138 1.00 62.25 301 SER A CA 1
ATOM 2349 C C . SER A 1 301 ? -17.893 11.455 33.479 1.00 62.25 301 SER A C 1
ATOM 2351 O O . SER A 1 301 ? -17.443 11.351 32.344 1.00 62.25 301 SER A O 1
ATOM 2353 N N . LYS A 1 302 ? -17.793 12.597 34.176 1.00 64.94 302 LYS A N 1
ATOM 2354 C CA . LYS A 1 302 ? -17.082 13.790 33.677 1.00 64.94 302 LYS A CA 1
ATOM 2355 C C . LYS A 1 302 ? -15.559 13.607 33.653 1.00 64.94 302 LYS A C 1
ATOM 2357 O O . LYS A 1 302 ? -14.907 14.093 32.741 1.00 64.94 302 LYS A O 1
ATOM 2362 N N . GLU A 1 303 ? -15.007 12.891 34.629 1.00 67.06 303 GLU A N 1
ATOM 2363 C CA . GLU A 1 303 ? -13.570 12.594 34.745 1.00 67.06 303 GLU A CA 1
ATOM 2364 C C . GLU A 1 303 ? -13.134 11.513 33.742 1.00 67.06 303 GLU A C 1
ATOM 2366 O O . GLU A 1 303 ? -11.981 11.498 33.307 1.00 67.06 303 GLU A O 1
ATOM 2371 N N . LEU A 1 304 ? -14.073 10.653 33.323 1.00 67.44 304 LEU A N 1
ATOM 2372 C CA . LEU A 1 304 ? -13.842 9.613 32.321 1.00 67.44 304 LEU A CA 1
ATOM 2373 C C . LEU A 1 304 ? -13.361 10.202 30.989 1.00 67.44 304 LEU A C 1
ATOM 2375 O O . LEU A 1 304 ? -12.423 9.682 30.405 1.00 67.44 304 LEU A O 1
ATOM 2379 N N . VAL A 1 305 ? -13.947 11.314 30.534 1.00 65.31 305 VAL A N 1
ATOM 2380 C CA . VAL A 1 305 ? -13.582 11.946 29.251 1.00 65.31 305 VAL A CA 1
ATOM 2381 C C . VAL A 1 305 ? -12.137 12.458 29.263 1.00 65.31 305 VAL A C 1
ATOM 2383 O O . VAL A 1 305 ? -11.398 12.257 28.307 1.00 65.31 305 VAL A O 1
ATOM 2386 N N . TYR A 1 306 ? -11.698 13.089 30.354 1.00 63.97 306 TYR A N 1
ATOM 2387 C CA . TYR A 1 306 ? -10.322 13.585 30.460 1.00 63.97 306 TYR A CA 1
ATOM 2388 C C . TYR A 1 306 ? -9.310 12.443 30.561 1.00 63.97 306 TYR A C 1
ATOM 2390 O O . TYR A 1 306 ? -8.242 12.491 29.952 1.00 63.97 306 TYR A O 1
ATOM 2398 N N . THR A 1 307 ? -9.654 11.385 31.294 1.00 65.62 307 THR A N 1
ATOM 2399 C CA . THR A 1 307 ? -8.772 10.224 31.427 1.00 65.62 307 THR A CA 1
ATOM 2400 C C . THR A 1 307 ? -8.689 9.394 30.158 1.00 65.62 307 THR A C 1
ATOM 2402 O O . THR A 1 307 ? -7.600 8.921 29.846 1.00 65.62 307 THR A O 1
ATOM 2405 N N . THR A 1 308 ? -9.757 9.278 29.365 1.00 69.44 308 THR A N 1
ATOM 2406 C CA . THR A 1 308 ? -9.682 8.577 28.076 1.00 69.44 308 THR A CA 1
ATOM 2407 C C . THR A 1 308 ? -8.756 9.271 27.077 1.00 69.44 308 THR A C 1
ATOM 2409 O O . THR A 1 308 ? -8.105 8.588 26.286 1.00 69.44 308 THR A O 1
ATOM 2412 N N . VAL A 1 309 ? -8.637 10.602 27.134 1.00 63.62 309 VAL A N 1
ATOM 2413 C CA . VAL A 1 309 ? -7.682 11.374 26.320 1.00 63.62 309 VAL A CA 1
ATOM 2414 C C . VAL A 1 309 ? -6.242 11.137 26.780 1.00 63.62 309 VAL A C 1
ATOM 2416 O O . VAL A 1 309 ? -5.368 10.900 25.950 1.00 63.62 309 VAL A O 1
ATOM 2419 N N . ILE A 1 310 ? -5.988 11.127 28.093 1.00 66.81 310 ILE A N 1
ATOM 2420 C CA . ILE A 1 310 ? -4.654 10.831 28.647 1.00 66.81 310 ILE A CA 1
ATOM 2421 C C . ILE A 1 310 ? -4.230 9.397 28.299 1.00 66.81 310 ILE A C 1
ATOM 2423 O O . ILE A 1 310 ? -3.099 9.175 27.875 1.00 66.81 310 ILE A O 1
ATOM 2427 N N . ILE A 1 311 ? -5.145 8.429 28.410 1.00 69.00 311 ILE A N 1
ATOM 2428 C CA . ILE A 1 311 ? -4.914 7.028 28.026 1.00 69.00 311 ILE A CA 1
ATOM 2429 C C . ILE A 1 311 ? -4.618 6.917 26.527 1.00 69.00 311 ILE A C 1
ATOM 2431 O O . ILE A 1 311 ? -3.701 6.194 26.147 1.00 69.00 311 ILE A O 1
ATOM 2435 N N . ALA A 1 312 ? -5.353 7.646 25.678 1.00 63.34 312 ALA A N 1
ATOM 2436 C CA . ALA A 1 312 ? -5.102 7.677 24.237 1.00 63.34 312 ALA A CA 1
ATOM 2437 C C . ALA A 1 312 ? -3.702 8.223 23.932 1.00 63.34 312 ALA A C 1
ATOM 2439 O O . ALA A 1 312 ? -2.948 7.587 23.202 1.00 63.34 312 ALA A O 1
ATOM 2440 N N . ALA A 1 313 ? -3.323 9.352 24.539 1.00 58.69 313 ALA A N 1
ATOM 2441 C CA . ALA A 1 313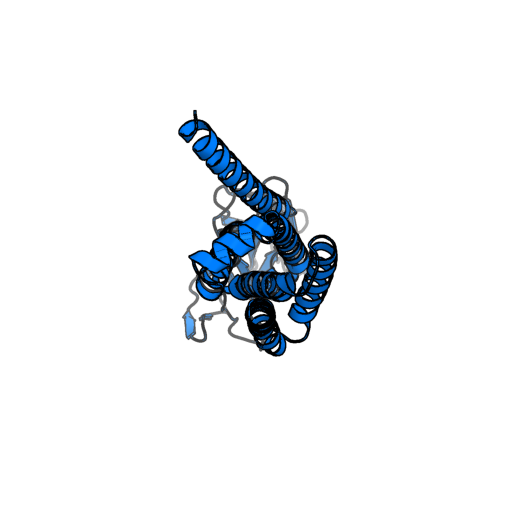 ? -1.997 9.942 24.371 1.00 58.69 313 ALA A CA 1
ATOM 2442 C C . ALA A 1 313 ? -0.884 8.989 24.833 1.00 58.69 313 ALA A C 1
ATOM 2444 O O . ALA A 1 313 ? 0.124 8.836 24.149 1.00 58.69 313 ALA A O 1
ATOM 2445 N N . TYR A 1 314 ? -1.082 8.306 25.962 1.00 66.81 314 TYR A N 1
ATOM 2446 C CA . TYR A 1 314 ? -0.111 7.360 26.504 1.00 66.81 314 TYR A CA 1
ATOM 2447 C C . TYR A 1 314 ? 0.043 6.117 25.617 1.00 66.81 314 TYR A C 1
ATOM 2449 O O . TYR A 1 314 ? 1.164 5.712 25.319 1.00 66.81 314 TYR A O 1
ATOM 2457 N N . LEU A 1 315 ? -1.069 5.549 25.132 1.00 67.69 315 LEU A N 1
ATOM 2458 C CA . LEU A 1 315 ? -1.053 4.411 24.210 1.00 67.69 315 LEU A CA 1
ATOM 2459 C C . LEU A 1 315 ? -0.422 4.790 22.871 1.00 67.69 315 LEU A C 1
ATOM 2461 O O . LEU A 1 315 ? 0.454 4.070 22.412 1.00 67.69 315 LEU A O 1
ATOM 2465 N N . LEU A 1 316 ? -0.794 5.930 22.280 1.00 64.19 316 LEU A N 1
ATOM 2466 C CA . LEU A 1 316 ? -0.195 6.411 21.031 1.00 64.19 316 LEU A CA 1
ATOM 2467 C C . LEU A 1 316 ? 1.314 6.632 21.169 1.00 64.19 316 LEU A C 1
ATOM 2469 O O . LEU A 1 316 ? 2.051 6.294 20.251 1.00 64.19 316 LEU A O 1
ATOM 2473 N N . ASN A 1 317 ? 1.782 7.141 22.312 1.00 62.41 317 ASN A N 1
ATOM 2474 C CA . ASN A 1 317 ? 3.210 7.323 22.567 1.00 62.41 317 ASN A CA 1
ATOM 2475 C C . ASN A 1 317 ? 3.929 5.968 22.726 1.00 62.41 317 ASN A C 1
ATOM 2477 O O . ASN A 1 317 ? 4.987 5.738 22.152 1.00 62.41 317 ASN A O 1
ATOM 2481 N N . LEU A 1 318 ? 3.331 5.011 23.437 1.00 59.66 318 LEU A N 1
ATOM 2482 C CA . LEU A 1 318 ? 3.945 3.703 23.685 1.00 59.66 318 LEU A CA 1
ATOM 2483 C C . LEU A 1 318 ? 4.041 2.793 22.453 1.00 59.66 318 LEU A C 1
ATOM 2485 O O . LEU A 1 318 ? 4.952 1.967 22.398 1.00 59.66 318 LEU A O 1
ATOM 2489 N N . VAL A 1 319 ? 3.175 2.973 21.450 1.00 59.50 319 VAL A N 1
ATOM 2490 C CA . VAL A 1 319 ? 3.258 2.278 20.147 1.00 59.50 319 VAL A CA 1
ATOM 2491 C C . VAL A 1 319 ? 4.608 2.494 19.458 1.00 59.50 319 VAL A C 1
ATOM 2493 O O . VAL A 1 319 ? 5.059 1.620 18.724 1.00 59.50 319 VAL A O 1
ATOM 2496 N N . PHE A 1 320 ? 5.280 3.614 19.734 1.00 55.31 320 PHE A N 1
ATOM 2497 C CA . PHE A 1 320 ? 6.576 3.942 19.142 1.00 55.31 320 PHE A CA 1
ATOM 2498 C C . PHE A 1 320 ? 7.779 3.514 19.986 1.00 55.31 320 PHE A C 1
ATOM 2500 O O . PHE A 1 320 ? 8.876 3.412 19.442 1.00 55.31 320 PHE A O 1
ATOM 2507 N N . TYR A 1 321 ? 7.597 3.256 21.287 1.00 52.66 321 TYR A N 1
ATOM 2508 C CA . TYR A 1 321 ? 8.727 3.120 22.213 1.00 52.66 321 TYR A CA 1
ATOM 2509 C C . TYR A 1 321 ? 8.771 1.810 23.019 1.00 52.66 321 TYR A C 1
ATOM 2511 O O . TYR A 1 321 ? 9.869 1.435 23.425 1.00 52.66 321 TYR A O 1
ATOM 2519 N N . ASN A 1 322 ? 7.655 1.098 23.274 1.00 55.81 322 ASN A N 1
ATOM 2520 C CA . ASN A 1 322 ? 7.699 -0.183 24.010 1.00 55.81 322 ASN A CA 1
ATOM 2521 C C . ASN A 1 322 ? 6.380 -0.999 23.959 1.00 55.81 322 ASN A C 1
ATOM 2523 O O . ASN A 1 322 ? 5.496 -0.835 24.803 1.00 55.81 322 ASN A O 1
ATOM 2527 N N . ALA A 1 323 ? 6.240 -1.906 22.986 1.00 52.66 323 ALA A N 1
ATOM 2528 C CA . ALA A 1 323 ? 4.995 -2.654 22.747 1.00 52.66 323 ALA A CA 1
ATOM 2529 C C . ALA A 1 323 ? 4.669 -3.733 23.808 1.00 52.66 323 ALA A C 1
ATOM 2531 O O . ALA A 1 323 ? 3.495 -4.000 24.063 1.00 52.66 323 ALA A O 1
ATOM 2532 N N . GLU A 1 324 ? 5.673 -4.337 24.456 1.00 51.50 324 GLU A N 1
ATOM 2533 C CA . GLU A 1 324 ? 5.478 -5.487 25.364 1.00 51.50 324 GLU A CA 1
ATOM 2534 C C . GLU A 1 324 ? 4.918 -5.099 26.746 1.00 51.50 324 GLU A C 1
ATOM 2536 O O . GLU A 1 324 ? 4.130 -5.835 27.339 1.00 51.50 324 GLU A O 1
ATOM 2541 N N . ILE A 1 325 ? 5.252 -3.904 27.245 1.00 52.66 325 ILE A N 1
ATOM 2542 C CA . ILE A 1 325 ? 4.767 -3.384 28.540 1.00 52.66 325 ILE A CA 1
ATOM 2543 C C . ILE A 1 325 ? 3.267 -3.011 28.462 1.00 52.66 325 ILE A C 1
ATOM 2545 O O . ILE A 1 325 ? 2.561 -2.954 29.471 1.00 52.66 325 ILE A O 1
ATOM 2549 N N . LEU A 1 326 ? 2.753 -2.800 27.245 1.00 51.25 326 LEU A N 1
ATOM 2550 C CA . LEU A 1 326 ? 1.395 -2.337 26.965 1.00 51.25 326 LEU A CA 1
ATOM 2551 C C . LEU A 1 326 ? 0.320 -3.379 27.293 1.00 51.25 326 LEU A C 1
ATOM 2553 O O . LEU A 1 326 ? -0.708 -3.054 27.892 1.00 51.25 326 LEU A O 1
ATOM 2557 N N . SER A 1 327 ? 0.550 -4.632 26.886 1.00 52.34 327 SER A N 1
ATOM 2558 C CA . SER A 1 327 ? -0.449 -5.698 26.997 1.00 52.34 327 SER A CA 1
ATOM 2559 C C . SER A 1 327 ? -0.775 -6.020 28.449 1.00 52.34 327 SER A C 1
ATOM 2561 O O . SER A 1 327 ? -1.930 -6.254 28.794 1.00 52.34 327 SER A O 1
ATOM 2563 N N . THR A 1 328 ? 0.225 -5.973 29.325 1.00 54.34 328 THR A N 1
ATOM 2564 C CA . THR A 1 328 ? 0.080 -6.292 30.746 1.00 54.34 328 THR A CA 1
ATOM 2565 C C . THR A 1 328 ? -0.708 -5.214 31.483 1.00 54.34 328 THR A C 1
ATOM 2567 O O . THR A 1 328 ? -1.657 -5.537 32.194 1.00 54.34 328 THR A O 1
ATOM 2570 N N . VAL A 1 329 ? -0.393 -3.931 31.280 1.00 55.94 329 VAL A N 1
ATOM 2571 C CA . VAL A 1 329 ? -1.087 -2.829 31.976 1.00 55.94 329 VAL A CA 1
ATOM 2572 C C . VAL A 1 329 ? -2.548 -2.708 31.525 1.00 55.94 329 VAL A C 1
ATOM 2574 O O . VAL A 1 329 ? -3.443 -2.567 32.361 1.00 55.94 329 VAL A O 1
ATOM 2577 N N . ALA A 1 330 ? -2.818 -2.829 30.221 1.00 57.38 330 ALA A N 1
ATOM 2578 C CA . ALA A 1 330 ? -4.176 -2.756 29.685 1.00 57.38 330 ALA A CA 1
ATOM 2579 C C . ALA A 1 330 ? -5.059 -3.955 30.088 1.00 57.38 330 ALA A C 1
ATOM 2581 O O . ALA A 1 330 ? -6.272 -3.791 30.213 1.00 57.38 330 ALA A O 1
ATOM 2582 N N . LEU A 1 331 ? -4.475 -5.132 30.355 1.00 59.19 331 LEU A N 1
ATOM 2583 C CA . LEU A 1 331 ? -5.191 -6.305 30.881 1.00 59.19 331 LEU A CA 1
ATOM 2584 C C . LEU A 1 331 ? -5.477 -6.218 32.389 1.00 59.19 331 LEU A C 1
ATOM 2586 O O . LEU A 1 331 ? -6.510 -6.710 32.848 1.00 59.19 331 LEU A O 1
ATOM 2590 N N . ILE A 1 332 ? -4.599 -5.576 33.164 1.00 63.62 332 ILE A N 1
ATOM 2591 C CA . ILE A 1 332 ? -4.748 -5.446 34.623 1.00 63.62 332 ILE A CA 1
ATOM 2592 C C . ILE A 1 332 ? -5.853 -4.439 34.992 1.00 63.62 332 ILE A C 1
ATOM 2594 O O . ILE A 1 332 ? -6.591 -4.654 35.956 1.00 63.62 332 ILE A O 1
ATOM 2598 N N . LEU A 1 333 ? -6.022 -3.361 34.220 1.00 66.38 333 LEU A N 1
ATOM 2599 C CA . LEU A 1 333 ? -7.007 -2.305 34.500 1.00 66.38 333 LEU A CA 1
ATOM 2600 C C . LEU A 1 333 ? -8.473 -2.798 34.563 1.00 66.38 333 LEU A C 1
ATOM 2602 O O . LEU A 1 333 ? -9.161 -2.450 35.527 1.00 66.38 333 LEU A O 1
ATOM 2606 N N . PRO A 1 334 ? -8.979 -3.632 33.628 1.00 61.78 334 PRO A N 1
ATOM 2607 C CA . PRO A 1 334 ? -10.293 -4.273 33.742 1.00 61.78 334 PRO A CA 1
ATOM 2608 C C . PRO A 1 334 ? -10.488 -5.062 35.039 1.00 61.78 334 PRO A C 1
ATOM 2610 O O . PRO A 1 334 ? -11.592 -5.078 35.591 1.00 61.78 334 PRO A O 1
ATOM 2613 N N . LEU A 1 335 ? -9.417 -5.696 35.521 1.00 65.94 335 LEU A N 1
ATOM 2614 C CA . LEU A 1 335 ? -9.396 -6.525 36.722 1.00 65.94 335 LEU A CA 1
ATOM 2615 C C . LEU A 1 335 ? -9.480 -5.655 37.986 1.00 65.94 335 LEU A C 1
ATOM 2617 O O . LEU A 1 335 ? -10.284 -5.931 38.874 1.00 65.94 335 LEU A O 1
ATOM 2621 N N . ILE A 1 336 ? -8.744 -4.539 38.019 1.00 74.38 336 ILE A N 1
ATOM 2622 C CA . ILE A 1 336 ? -8.838 -3.521 39.079 1.00 74.38 336 ILE A CA 1
ATOM 2623 C C . ILE A 1 336 ? -10.248 -2.908 39.127 1.00 74.38 336 ILE A C 1
ATOM 2625 O O . ILE A 1 336 ? -10.845 -2.801 40.202 1.00 74.38 336 ILE A O 1
ATOM 2629 N N . GLY A 1 337 ? -10.808 -2.542 37.969 1.00 61.03 337 GLY A N 1
ATOM 2630 C CA . GLY A 1 337 ? -12.170 -2.009 37.867 1.00 61.03 337 GLY A CA 1
ATOM 2631 C C . GLY A 1 337 ? -13.227 -2.985 38.392 1.00 61.03 337 GLY A C 1
ATOM 2632 O O . GLY A 1 337 ? -14.132 -2.585 39.131 1.00 61.03 337 GLY A O 1
ATOM 2633 N N . PHE A 1 338 ? -13.068 -4.276 38.084 1.00 68.12 338 PHE A N 1
ATOM 2634 C CA . PHE A 1 338 ? -13.941 -5.339 38.578 1.00 68.12 338 PHE A CA 1
ATOM 2635 C C . PHE A 1 338 ? -13.882 -5.466 40.104 1.00 68.12 338 PHE A C 1
ATOM 2637 O O . PHE A 1 338 ? -14.927 -5.479 40.757 1.00 68.12 338 PHE A O 1
ATOM 2644 N N . ILE A 1 339 ? -12.673 -5.512 40.680 1.00 72.62 339 ILE A N 1
ATOM 2645 C CA . ILE A 1 339 ? -12.471 -5.636 42.132 1.00 72.62 339 ILE A CA 1
ATOM 2646 C C . ILE A 1 339 ? -13.155 -4.483 42.876 1.00 72.62 339 ILE A C 1
ATOM 2648 O O . ILE A 1 339 ? -13.861 -4.729 43.855 1.00 72.62 339 ILE A O 1
ATOM 2652 N N . LYS A 1 340 ? -13.026 -3.238 42.392 1.00 73.25 340 LYS A N 1
ATOM 2653 C CA . LYS A 1 340 ? -13.673 -2.077 43.028 1.00 73.25 340 LYS A CA 1
ATOM 2654 C C . LYS A 1 340 ? -15.197 -2.199 43.051 1.00 73.25 340 LYS A C 1
ATOM 2656 O O . LYS A 1 340 ? -15.809 -1.945 44.087 1.00 73.25 340 LYS A O 1
ATOM 2661 N N . LEU A 1 341 ? -15.813 -2.581 41.930 1.00 62.62 341 LEU A N 1
ATOM 2662 C CA . LEU A 1 341 ? -17.269 -2.762 41.863 1.00 62.62 341 LEU A CA 1
ATOM 2663 C C . LEU A 1 341 ? -17.744 -3.908 42.749 1.00 62.62 341 LEU A C 1
ATOM 2665 O O . LEU A 1 341 ? -18.802 -3.807 43.364 1.00 62.62 341 LEU A O 1
ATOM 2669 N N . TRP A 1 342 ? -16.968 -4.988 42.825 1.00 67.62 342 TRP A N 1
ATOM 2670 C CA . TRP A 1 342 ? -17.310 -6.129 43.659 1.00 67.62 342 TRP A CA 1
ATOM 2671 C C . TRP A 1 342 ? -17.248 -5.790 45.152 1.00 67.62 342 TRP A C 1
ATOM 2673 O O . TRP A 1 342 ? -18.157 -6.155 45.894 1.00 67.62 342 TRP A O 1
ATOM 2683 N N . TRP A 1 343 ? -16.220 -5.061 45.594 1.00 67.06 343 TRP A N 1
ATOM 2684 C CA . TRP A 1 343 ? -16.098 -4.625 46.988 1.00 67.06 343 TRP A CA 1
ATOM 2685 C C . TRP A 1 343 ? -17.113 -3.552 47.382 1.00 67.06 343 TRP A C 1
ATOM 2687 O O . TRP A 1 343 ? -17.581 -3.579 48.509 1.00 67.06 343 TRP A O 1
ATOM 2697 N N . GLY A 1 344 ? -17.500 -2.653 46.472 1.00 57.56 344 GLY A N 1
ATOM 2698 C CA . GLY A 1 344 ? -18.526 -1.638 46.749 1.00 57.56 344 GLY A CA 1
ATOM 2699 C C . GLY A 1 344 ? -19.965 -2.171 46.841 1.00 57.56 344 GLY A C 1
ATOM 2700 O O . GLY A 1 344 ? -20.857 -1.413 47.213 1.00 57.56 344 GLY A O 1
ATOM 2701 N N . HIS A 1 345 ? -20.197 -3.437 46.475 1.00 53.94 345 HIS A N 1
ATOM 2702 C CA . HIS A 1 345 ? -21.506 -4.103 46.516 1.00 53.94 345 HIS A CA 1
ATOM 2703 C C . HIS A 1 345 ? -21.620 -5.217 47.572 1.00 53.94 345 HIS A C 1
ATOM 2705 O O . HIS A 1 345 ? -22.685 -5.832 47.674 1.00 53.94 345 HIS A O 1
ATOM 2711 N N . LYS A 1 346 ? -20.549 -5.479 48.331 1.00 51.62 346 LYS A N 1
ATOM 2712 C CA . LYS A 1 346 ? -20.635 -6.170 49.624 1.00 51.62 346 LYS A CA 1
ATOM 2713 C C . LYS A 1 346 ? -21.033 -5.160 50.689 1.00 51.62 346 LYS A C 1
ATOM 2715 O O . LYS A 1 346 ? -21.827 -5.558 51.566 1.00 51.62 346 LYS A O 1
#

Secondary structure (DSSP, 8-state):
-HHHHHHHHHHHHHHHHHHHHHHHHHHHHHHHHTT--S-EEEEEEEEETTEEEEEEEEE-TTS-B--EEEEEEETTEEEEEEESSSEEEEEE--SS-TTPEEEEEEEETTEEEEEEEE--SSEEEEEE--TTS-EEE-SSEEEEEETTEEEEEE-TT--EEEETTEEEE--SSEEEES-S-EE-SSS------HHHHHHHTHHHHHHHHHHHHHHHHHHHHHHHS-S-HHHHHHHHHHH-HHHHHHHHHHHHHHHHHHHHHHHHHHHHHHHT--TTTTHHHHHHHHHHHHHHHHHTTTS-HHHHHHHHHHHHHHHHHHHHH-SHHHHHHHHHHHHHHHHHHHHTT-

Radius of gyration: 28.05 Å; Cα contacts (8 Å, |Δi|>4): 602; chains: 1; bounding box: 75×36×84 Å

Foldseek 3Di:
DVVVVVVVVVCVVVVLLVVLLVVLQVLLVVLLPVQLDAWKKKWKWADDQFWIKIKMFIAHLVRWGAWKWKWKDKPRDIDIDTDHGRIDIDTDGDGPSQQIWMWIWIDGDHDIDIDIDHRNDRMAMDIGDGLLWDWDGDGAKIWTDHQQKIKIAGHPVQQWKAAVNDTDGDDDRIDMDRHQRIGGPDDDDDTRALVVSCVSSVVSLLVSLVSLLVSLLVCLLVLLADPPPVVVLVVCVVVNLVVVLVVSLVVSLVSSCSRNVSSLVSNCVSSSHDPVVCVVSSVLSNLLSLLLSLCSQVDHSVVSSVVSVVSSVVSSVCVPPPDPVSVVVSVVSNVNSSVSVVVVSD

Organism: NCBI:txid41673

Nearest PDB structures (foldseek):
  3s9d-assembly1_B  TM=4.766E-01  e=3.330E-01  Homo sapiens
  3se3-assembly1_C  TM=3.302E-01  e=1.468E-01  Homo sapiens
  6rpz-assembly1_A  TM=3.189E-01  e=1.394E-01  Mus musculus
  6rpy-assembly1_A  TM=3.190E-01  e=1.626E-01  Mus musculus
  6rpx-assembly1_A  TM=3.084E-01  e=1.394E-01  Mus musculus

Solvent-accessible surface area (backbone atoms only — not comparable to full-atom values): 18422 Å² total; per-residue (Å²): 113,71,64,60,55,51,51,52,50,50,49,52,53,51,48,54,50,52,51,52,32,49,51,35,34,52,52,20,52,55,54,40,56,59,82,59,64,80,51,34,35,35,20,40,39,37,47,45,66,66,20,40,38,38,39,37,42,28,21,31,64,84,68,47,49,36,51,34,41,36,40,37,37,44,88,88,48,74,49,78,48,78,24,77,56,14,51,48,77,49,75,47,83,35,76,61,50,69,71,39,54,38,38,37,39,41,35,38,98,93,47,74,48,79,48,77,47,69,32,80,53,58,54,37,29,38,57,51,64,43,87,65,47,60,72,45,73,39,55,54,39,11,38,39,49,36,52,53,31,26,40,37,11,39,35,89,87,51,55,44,35,27,49,81,83,41,84,41,78,48,91,59,51,63,51,76,39,86,39,49,45,51,40,68,80,67,80,95,72,83,54,58,39,59,68,58,36,46,62,66,43,40,68,56,54,49,50,46,51,50,52,39,50,52,54,44,47,55,48,46,48,70,74,66,40,76,58,65,66,71,58,48,54,51,48,34,73,74,67,34,60,66,56,54,50,53,53,50,51,54,52,49,53,52,54,44,47,62,34,43,48,57,16,54,48,52,28,27,61,70,70,32,37,60,74,76,81,49,46,69,59,55,50,51,52,51,40,49,52,34,35,49,58,10,46,48,73,75,49,55,71,78,54,44,61,58,50,47,52,53,51,48,54,50,51,62,53,32,72,78,74,49,68,77,68,48,60,57,56,27,58,47,32,40,53,53,22,48,51,53,57,56,61,76,71,109

Sequence (346 aa):
MRFFSVFSLEIKRLFSLFFLIAISILVAVSLAQLHSPSFNIVGVIACSSDGVEIVGYGFNFDGQGVPLTVNISIDGIQKTVVSNNGTFLTFIPIFFPNGSNITIHIHSNNETYVISKILSNNFTTFAETSIDYSKLEYNNISMVYVKGITVIAASPSIKYVYVNGEKMNVNSNIFTVGSDNVKPPFGKMDNLKDSQIIGKNIYYILSIIGTNMGLVSIIAYFYLSVFPRRQLDLIFRVAGVSKIYLSKLFSMLILTLLISLPSIAIFAEIKGIFLSSITPYLFIMIMYSLAVYGISPLMKSKELVYTTVIIAAYLLNLVFYNAEILSTVALILPLIGFIKLWWGHK

pLDDT: mean 79.06, std 14.36, range [30.55, 96.5]

Mean predicted aligned error: 10.44 Å